Protein AF-A0A967VV59-F1 (afdb_monomer)

Nearest PDB structures (foldseek):
  1yb1-assembly1_A  TM=2.991E-01  e=4.277E-02  Homo sapiens
  8t66-assembly1_A  TM=2.989E-01  e=1.532E-01  Nitrosococcus halophilus Nc 4
  2qq5-assembly1_A  TM=3.756E-01  e=1.844E+00  Homo sapiens
  9av8-assembly1_B  TM=2.287E-01  e=1.038E+00  Homo sapiens
  3ucx-assembly1_A  TM=3.014E-01  e=6.195E+00  Mycolicibacterium smegmatis MC2 155

Secondary structure (DSSP, 8-state):
---TTEEEEEEEESSPPPHHHHHHHHHTTS--PEEEEESSHHHHHHHHHHTTTT-S-EEEEEB-TTS-BHHHH-HHHHHHHHHHHHHHSTT-EEEE--TT-HHHHTT-SSSEEEE-TTPEEE-GGG-HHHHHHHHHHTTT-SS--EEEEE--HHHHHHHHHHHHHHHHTT-EE-PPPBS--

pLDDT: mean 92.31, std 7.51, range [55.25, 98.25]

Structure (mmCIF, N/CA/C/O backbone):
data_AF-A0A967VV59-F1
#
_entry.id   AF-A0A967VV59-F1
#
loop_
_atom_site.group_PDB
_atom_site.id
_atom_site.type_symbol
_atom_site.label_atom_id
_atom_site.label_alt_id
_atom_site.label_comp_id
_atom_site.label_asym_id
_atom_site.label_entity_id
_atom_site.label_seq_id
_atom_site.pdbx_PDB_ins_code
_atom_site.Cartn_x
_atom_site.Cartn_y
_atom_site.Cartn_z
_atom_site.occupancy
_atom_site.B_iso_or_equiv
_atom_site.auth_seq_id
_atom_site.auth_comp_id
_atom_site.auth_asym_id
_atom_site.auth_atom_id
_atom_site.pdbx_PDB_model_num
ATOM 1 N N . SER A 1 1 ? -16.984 -11.922 -0.566 1.00 57.53 1 SER A N 1
ATOM 2 C CA . SER A 1 1 ? -17.693 -10.650 -0.810 1.00 57.53 1 SER A CA 1
ATOM 3 C C . SER A 1 1 ? -17.287 -9.660 0.268 1.00 57.53 1 SER A C 1
ATOM 5 O O . SER A 1 1 ? -17.115 -10.080 1.406 1.00 57.53 1 SER A O 1
ATOM 7 N N . LEU A 1 2 ? -17.078 -8.389 -0.090 1.00 60.78 2 LEU A N 1
ATOM 8 C CA . LEU A 1 2 ? -16.778 -7.321 0.874 1.00 60.78 2 LEU A CA 1
ATOM 9 C C . LEU A 1 2 ? -18.010 -7.060 1.749 1.00 60.78 2 LEU A C 1
ATOM 11 O O . LEU A 1 2 ? -19.123 -6.985 1.223 1.00 60.78 2 LEU A O 1
ATOM 15 N N . GLN A 1 3 ? -17.824 -6.946 3.063 1.00 72.50 3 GLN A N 1
ATOM 16 C CA . GLN A 1 3 ? -18.872 -6.480 3.971 1.00 72.50 3 GLN A CA 1
ATOM 17 C C . GLN A 1 3 ? -18.843 -4.954 4.079 1.00 72.50 3 GLN A C 1
ATOM 19 O O . GLN A 1 3 ? -17.821 -4.323 3.825 1.00 72.50 3 GLN A O 1
ATOM 24 N N . GLN A 1 4 ? -19.970 -4.362 4.481 1.00 73.00 4 GLN A N 1
ATOM 25 C CA . GLN A 1 4 ? -20.178 -2.910 4.500 1.00 73.00 4 GLN A CA 1
ATOM 26 C C . GLN A 1 4 ? -19.123 -2.135 5.315 1.00 73.00 4 GLN A C 1
ATOM 28 O O . GLN A 1 4 ? -18.850 -0.993 4.978 1.00 73.00 4 GLN A O 1
ATOM 33 N N . ASN A 1 5 ? -18.496 -2.768 6.314 1.00 85.94 5 ASN A N 1
ATOM 34 C CA . ASN A 1 5 ? -17.515 -2.139 7.207 1.00 85.94 5 ASN A CA 1
ATOM 35 C C . ASN A 1 5 ? -16.074 -2.642 6.994 1.00 85.94 5 ASN A C 1
ATOM 37 O O . ASN A 1 5 ? -15.200 -2.388 7.830 1.00 85.94 5 ASN A O 1
ATOM 41 N N . ASP A 1 6 ? -15.821 -3.406 5.932 1.00 92.06 6 ASP A N 1
ATOM 42 C CA . ASP A 1 6 ? -14.465 -3.844 5.612 1.00 92.06 6 ASP A CA 1
ATOM 43 C C . ASP A 1 6 ? -13.660 -2.658 5.102 1.00 92.06 6 ASP A C 1
ATOM 45 O O . ASP A 1 6 ? -14.100 -1.971 4.185 1.00 92.06 6 ASP A O 1
ATOM 49 N N . ILE A 1 7 ? -12.477 -2.433 5.672 1.00 95.25 7 ILE A N 1
ATOM 50 C CA . ILE A 1 7 ? -11.553 -1.397 5.210 1.00 95.25 7 ILE A CA 1
ATOM 51 C C . ILE A 1 7 ? -10.161 -1.983 4.992 1.00 95.25 7 ILE A C 1
ATOM 53 O O . ILE A 1 7 ? -9.725 -2.875 5.715 1.00 95.25 7 ILE A O 1
ATOM 57 N N . SER A 1 8 ? -9.447 -1.463 4.001 1.00 95.88 8 SER A N 1
ATOM 58 C CA . SER A 1 8 ? -8.068 -1.835 3.699 1.00 95.88 8 SER A CA 1
ATOM 59 C C . SER A 1 8 ? -7.154 -0.635 3.891 1.00 95.88 8 SER A C 1
ATOM 61 O O . SER A 1 8 ? -7.462 0.476 3.461 1.00 95.88 8 SER A O 1
ATOM 63 N N . LEU A 1 9 ? -5.993 -0.855 4.494 1.00 97.62 9 LEU A N 1
ATOM 64 C CA . LEU A 1 9 ? -5.036 0.202 4.796 1.00 97.62 9 LEU A CA 1
ATOM 65 C C . LEU A 1 9 ? -3.677 -0.168 4.210 1.00 97.62 9 LEU A C 1
ATOM 67 O O . LEU A 1 9 ? -3.217 -1.289 4.385 1.00 97.62 9 LEU A O 1
ATOM 71 N N . LEU A 1 10 ? -3.039 0.775 3.527 1.00 98.25 10 LEU A N 1
ATOM 72 C CA . LEU A 1 10 ? -1.686 0.656 2.991 1.00 98.25 10 LEU A CA 1
ATOM 73 C C . LEU A 1 10 ? -0.840 1.801 3.557 1.00 98.25 10 LEU A C 1
ATOM 75 O O . LEU A 1 10 ? -1.309 2.941 3.563 1.00 98.25 10 LEU A O 1
ATOM 79 N N . LEU A 1 11 ? 0.401 1.541 3.973 1.00 98.25 11 LEU A N 1
ATOM 80 C CA . LEU A 1 11 ? 1.326 2.585 4.439 1.00 98.25 11 LEU A CA 1
ATOM 81 C C . LEU A 1 11 ? 2.509 2.736 3.482 1.00 98.25 11 LEU A C 1
ATOM 83 O O . LEU A 1 11 ? 3.353 1.852 3.404 1.00 98.25 11 LEU A O 1
ATOM 87 N N . SER A 1 12 ? 2.589 3.860 2.770 1.00 97.94 12 SER A N 1
ATOM 88 C CA . SER A 1 12 ? 3.653 4.152 1.805 1.00 97.94 12 SER A CA 1
ATOM 89 C C . SER A 1 12 ? 4.789 4.943 2.421 1.00 97.94 12 SER A C 1
ATOM 91 O O . SER A 1 12 ? 4.591 6.092 2.798 1.00 97.94 12 SER A O 1
ATOM 93 N N . PHE A 1 13 ? 5.994 4.388 2.415 1.00 96.81 13 PHE A N 1
ATOM 94 C CA . PHE A 1 13 ? 7.190 5.065 2.913 1.00 96.81 13 PHE A CA 1
ATOM 95 C C . PHE A 1 13 ? 8.153 5.405 1.768 1.00 96.81 13 PHE A C 1
ATOM 97 O O . PHE A 1 13 ? 8.193 4.709 0.753 1.00 96.81 13 PHE A O 1
ATOM 104 N N . GLU A 1 14 ? 8.920 6.488 1.932 1.00 90.25 14 GLU A N 1
ATOM 105 C CA . GLU A 1 14 ? 10.000 6.856 0.996 1.00 90.25 14 GLU A CA 1
ATOM 106 C C . GLU A 1 14 ? 11.198 5.906 1.109 1.00 90.25 14 GLU A C 1
ATOM 108 O O . GLU A 1 14 ? 11.813 5.557 0.111 1.00 90.25 14 GLU A O 1
ATOM 113 N N . ASN A 1 15 ? 11.504 5.474 2.333 1.00 90.75 15 ASN A N 1
ATOM 114 C CA . ASN A 1 15 ? 12.578 4.542 2.665 1.00 90.75 15 ASN A CA 1
ATOM 115 C C . ASN A 1 15 ? 12.018 3.431 3.557 1.00 90.75 15 ASN A C 1
ATOM 117 O O . ASN A 1 15 ? 10.879 3.521 4.020 1.00 90.75 15 ASN A O 1
ATOM 121 N N . ILE A 1 16 ? 12.824 2.410 3.853 1.00 93.19 16 ILE A N 1
ATOM 122 C CA . ILE A 1 16 ? 12.452 1.420 4.868 1.00 93.19 16 ILE A CA 1
ATOM 123 C C . ILE A 1 16 ? 12.128 2.145 6.187 1.00 93.19 16 ILE A C 1
ATOM 125 O O . ILE A 1 16 ? 12.941 2.952 6.651 1.00 93.19 16 ILE A O 1
ATOM 129 N N . PRO A 1 17 ? 10.944 1.906 6.785 1.00 94.88 17 PRO A N 1
ATOM 130 C CA . PRO A 1 17 ? 10.596 2.529 8.051 1.00 94.88 17 PRO A CA 1
ATOM 131 C C . PRO A 1 17 ? 11.559 2.101 9.158 1.00 94.88 17 PRO A C 1
ATOM 133 O O . PRO A 1 17 ? 12.109 0.998 9.150 1.00 94.88 17 PRO A O 1
ATOM 136 N N . GLN A 1 18 ? 11.731 2.982 10.141 1.00 94.81 18 GLN A N 1
ATOM 137 C CA . GLN A 1 18 ? 12.545 2.703 11.320 1.00 94.81 18 GLN A CA 1
ATOM 138 C C . GLN A 1 18 ? 12.035 1.466 12.073 1.00 94.81 18 GLN A C 1
ATOM 140 O O . GLN A 1 18 ? 10.853 1.112 12.007 1.00 94.81 18 GLN A O 1
ATOM 145 N N . THR A 1 19 ? 12.932 0.806 12.806 1.00 93.69 19 THR A N 1
ATOM 146 C CA . THR A 1 19 ? 12.634 -0.429 13.548 1.00 93.69 19 THR A CA 1
ATOM 147 C C . THR A 1 19 ? 11.476 -0.255 14.524 1.00 93.69 19 THR A C 1
ATOM 149 O O . THR A 1 19 ? 10.666 -1.166 14.697 1.00 93.69 19 THR A O 1
ATOM 152 N N . GLU A 1 20 ? 11.379 0.920 15.130 1.00 94.88 20 GLU A N 1
ATOM 153 C CA . GLU A 1 20 ? 10.338 1.306 16.070 1.00 94.88 20 GLU A CA 1
ATOM 154 C C . GLU A 1 20 ? 8.971 1.322 15.374 1.00 94.88 20 GLU A C 1
ATOM 156 O O . GLU A 1 20 ? 8.032 0.695 15.861 1.00 94.88 20 GLU A O 1
ATOM 161 N N . ILE A 1 21 ? 8.882 1.930 14.183 1.00 95.94 21 ILE A N 1
ATOM 162 C CA . ILE A 1 21 ? 7.658 1.956 13.367 1.00 95.94 21 ILE A CA 1
ATOM 163 C C . ILE A 1 21 ? 7.265 0.536 12.950 1.00 95.94 21 ILE A C 1
ATOM 165 O O . ILE A 1 21 ? 6.110 0.149 13.099 1.00 95.94 21 ILE A O 1
ATOM 169 N N . ILE A 1 22 ? 8.215 -0.270 12.464 1.00 95.19 22 ILE A N 1
ATOM 170 C CA . ILE A 1 22 ? 7.953 -1.672 12.091 1.00 95.19 22 ILE A CA 1
ATOM 171 C C . ILE A 1 22 ? 7.410 -2.460 13.292 1.00 95.19 22 ILE A C 1
ATOM 173 O O . ILE A 1 22 ? 6.443 -3.209 13.157 1.00 95.19 22 ILE A O 1
ATOM 177 N N . SER A 1 23 ? 8.003 -2.271 14.473 1.00 94.38 23 SER A N 1
ATOM 178 C CA . SER A 1 23 ? 7.574 -2.950 15.699 1.00 94.38 23 SER A CA 1
ATOM 179 C C . SER A 1 23 ? 6.165 -2.530 16.113 1.00 94.38 23 SER A C 1
ATOM 181 O O . SER A 1 23 ? 5.350 -3.388 16.447 1.00 94.38 23 SER A O 1
ATOM 183 N N . GLN A 1 24 ? 5.851 -1.233 16.035 1.00 94.62 24 GLN A N 1
ATOM 184 C CA . GLN A 1 24 ? 4.503 -0.718 16.279 1.00 94.62 24 GLN A CA 1
ATOM 185 C C . GLN A 1 24 ? 3.484 -1.326 15.309 1.00 94.62 24 GLN A C 1
ATOM 187 O O . GLN A 1 24 ? 2.436 -1.787 15.750 1.00 94.62 24 GLN A O 1
ATOM 192 N N . LEU A 1 25 ? 3.796 -1.379 14.010 1.00 94.44 25 LEU A N 1
ATOM 193 C CA . LEU A 1 25 ? 2.902 -1.954 13.001 1.00 94.44 25 LEU A CA 1
ATOM 194 C C . LEU A 1 25 ? 2.665 -3.453 13.221 1.00 94.44 25 LEU A C 1
ATOM 196 O O . LEU A 1 25 ? 1.520 -3.896 13.184 1.00 94.44 25 LEU A O 1
ATOM 200 N N . ASN A 1 26 ? 3.713 -4.222 13.527 1.00 93.88 26 ASN A N 1
ATOM 201 C CA . ASN A 1 26 ? 3.577 -5.639 13.877 1.00 93.88 26 ASN A CA 1
ATOM 202 C C . ASN A 1 26 ? 2.714 -5.841 15.135 1.00 93.88 26 ASN A C 1
ATOM 204 O O . ASN A 1 26 ? 1.895 -6.758 15.177 1.00 93.88 26 ASN A O 1
ATOM 208 N N . ALA A 1 27 ? 2.858 -4.975 16.145 1.00 94.38 27 ALA A N 1
ATOM 209 C CA . ALA A 1 27 ? 2.097 -5.055 17.393 1.00 94.38 27 ALA A CA 1
ATOM 210 C C . ALA A 1 27 ? 0.590 -4.808 17.210 1.00 94.38 27 ALA A C 1
ATOM 212 O O . ALA A 1 27 ? -0.202 -5.253 18.041 1.00 94.38 27 ALA A O 1
ATOM 213 N N . LEU A 1 28 ? 0.177 -4.145 16.122 1.00 93.25 28 LEU A N 1
ATOM 214 C CA . LEU A 1 28 ? -1.242 -3.994 15.789 1.00 93.25 28 LEU A CA 1
ATOM 215 C C . LEU A 1 28 ? -1.902 -5.333 15.446 1.00 93.25 28 LEU A C 1
ATOM 217 O O . LEU A 1 28 ? -3.114 -5.458 15.610 1.00 93.25 28 LEU A O 1
ATOM 221 N N . ALA A 1 29 ? -1.123 -6.316 14.975 1.00 91.81 29 ALA A N 1
ATOM 222 C CA . ALA A 1 29 ? -1.623 -7.586 14.451 1.00 91.81 29 ALA A CA 1
ATOM 223 C C . ALA A 1 29 ? -2.709 -7.409 13.365 1.00 91.81 29 ALA A C 1
ATOM 225 O O . ALA A 1 29 ? -3.594 -8.251 13.212 1.00 91.81 29 ALA A O 1
ATOM 226 N N . GLU A 1 30 ? -2.635 -6.310 12.607 1.00 94.88 30 GLU A N 1
ATOM 227 C CA . GLU A 1 30 ? -3.548 -5.990 11.508 1.00 94.88 30 GLU A CA 1
ATOM 228 C C . GLU A 1 30 ? -2.870 -6.241 10.149 1.00 94.88 30 GLU A C 1
ATOM 230 O O . GLU A 1 30 ? -1.659 -6.043 10.018 1.00 94.88 30 GLU A O 1
ATOM 235 N N . PRO A 1 31 ? -3.619 -6.621 9.097 1.00 94.38 31 PRO A N 1
ATOM 236 C CA . PRO A 1 31 ? -3.067 -6.923 7.775 1.00 94.38 31 PRO A CA 1
ATOM 237 C C . PRO A 1 31 ? -2.732 -5.652 6.966 1.00 94.38 31 PRO A C 1
ATOM 239 O O . PRO A 1 31 ? -3.214 -5.474 5.849 1.00 94.38 31 PRO A O 1
ATOM 242 N N . ILE A 1 32 ? -1.907 -4.759 7.521 1.00 96.81 32 ILE A N 1
ATOM 243 C CA . ILE A 1 32 ? -1.542 -3.464 6.927 1.00 96.81 32 ILE A CA 1
ATOM 244 C C . ILE A 1 32 ? -0.178 -3.590 6.233 1.00 96.81 32 ILE A C 1
ATOM 246 O O . ILE A 1 32 ? 0.848 -3.561 6.907 1.00 96.81 32 ILE A O 1
ATOM 250 N N . PRO A 1 33 ? -0.094 -3.750 4.905 1.00 96.94 33 PRO A N 1
ATOM 251 C CA . PRO A 1 33 ? 1.190 -3.806 4.212 1.00 96.94 33 PRO A CA 1
ATOM 252 C C . PRO A 1 33 ? 1.953 -2.478 4.240 1.00 96.94 33 PRO A C 1
ATOM 254 O O . PRO A 1 33 ? 1.376 -1.384 4.194 1.00 96.94 33 PRO A O 1
ATOM 257 N N . ILE A 1 34 ? 3.277 -2.609 4.193 1.00 97.50 34 ILE A N 1
ATOM 258 C CA . ILE A 1 34 ? 4.197 -1.522 3.868 1.00 97.50 34 ILE A CA 1
ATOM 259 C C . ILE A 1 34 ? 4.312 -1.441 2.345 1.00 97.50 34 ILE A C 1
ATOM 261 O O . ILE A 1 34 ? 4.613 -2.427 1.675 1.00 97.50 34 ILE A O 1
ATOM 265 N N . VAL A 1 35 ? 4.094 -0.253 1.796 1.00 98.19 35 VAL A N 1
ATOM 266 C CA . VAL A 1 35 ? 4.348 0.077 0.397 1.00 98.19 35 VAL A CA 1
ATOM 267 C C . VAL A 1 35 ? 5.697 0.789 0.316 1.00 98.19 35 VAL A C 1
ATOM 269 O O . VAL A 1 35 ? 5.890 1.835 0.936 1.00 98.19 35 VAL A O 1
ATOM 272 N N . LEU A 1 36 ? 6.620 0.238 -0.466 1.00 97.62 36 LEU A N 1
ATOM 273 C CA . LEU A 1 36 ? 7.922 0.841 -0.735 1.00 97.62 36 LEU A CA 1
ATOM 274 C C . LEU A 1 36 ? 7.993 1.319 -2.174 1.00 97.62 36 LEU A C 1
ATOM 276 O O . LEU A 1 36 ? 7.666 0.584 -3.109 1.00 97.62 36 LEU A O 1
ATOM 280 N N . LYS A 1 37 ? 8.446 2.555 -2.345 1.00 96.50 37 LYS A N 1
ATOM 281 C CA . LYS A 1 37 ? 8.667 3.146 -3.658 1.00 96.50 37 LYS A CA 1
ATOM 282 C C . LYS A 1 37 ? 9.957 2.601 -4.252 1.00 96.50 37 LYS A C 1
ATOM 284 O O . LYS A 1 37 ? 10.982 2.545 -3.579 1.00 96.50 37 LYS A O 1
ATOM 289 N N . VAL A 1 38 ? 9.901 2.192 -5.513 1.00 97.00 38 VAL A N 1
ATOM 290 C CA . VAL A 1 38 ? 11.059 1.678 -6.247 1.00 97.00 38 VAL A CA 1
ATOM 291 C C . VAL A 1 38 ? 11.096 2.276 -7.640 1.00 97.00 38 VAL A C 1
ATOM 293 O O . VAL A 1 38 ? 10.075 2.420 -8.305 1.00 97.00 38 VAL A O 1
ATOM 296 N N . GLU A 1 39 ? 12.286 2.590 -8.122 1.00 96.06 39 GLU A N 1
ATOM 297 C CA . GLU A 1 39 ? 12.493 2.952 -9.517 1.00 96.06 39 GLU A CA 1
ATOM 298 C C . GLU A 1 39 ? 12.918 1.733 -10.329 1.00 96.06 39 GLU A C 1
ATOM 300 O O . GLU A 1 39 ? 12.438 1.534 -11.440 1.00 96.06 39 GLU A O 1
ATOM 305 N N . GLN A 1 40 ? 13.807 0.897 -9.795 1.00 96.31 40 GLN A N 1
ATOM 306 C CA . GLN A 1 40 ? 14.429 -0.197 -10.535 1.00 96.31 40 GLN A CA 1
ATOM 307 C C . GLN A 1 40 ? 14.106 -1.559 -9.917 1.00 96.31 40 GLN A C 1
ATOM 309 O O . GLN A 1 40 ? 14.119 -1.690 -8.694 1.00 96.31 40 GLN A O 1
ATOM 314 N N . PRO A 1 41 ? 13.912 -2.611 -10.734 1.00 96.50 41 PRO A N 1
ATOM 315 C CA . PRO A 1 41 ? 13.616 -3.954 -10.230 1.00 96.50 41 PRO A CA 1
ATOM 316 C C . PRO A 1 41 ? 14.664 -4.497 -9.250 1.00 96.50 41 PRO A C 1
ATOM 318 O O . PRO A 1 41 ? 14.309 -5.178 -8.297 1.00 96.50 41 PRO A O 1
ATOM 321 N N . MET A 1 42 ? 15.947 -4.161 -9.434 1.00 95.44 42 MET A N 1
ATOM 322 C CA . MET A 1 42 ? 17.024 -4.620 -8.544 1.00 95.44 42 MET A CA 1
ATOM 323 C C . MET A 1 42 ? 16.865 -4.120 -7.103 1.00 95.44 42 MET A C 1
ATOM 325 O O . MET A 1 42 ? 17.224 -4.837 -6.176 1.00 95.44 42 MET A O 1
ATOM 329 N N . GLN A 1 43 ? 16.258 -2.943 -6.900 1.00 95.81 43 GLN A N 1
ATOM 330 C CA . GLN A 1 43 ? 15.999 -2.417 -5.556 1.00 95.81 43 GLN A CA 1
ATOM 331 C C . GLN A 1 43 ? 15.065 -3.338 -4.765 1.00 95.81 43 GLN A C 1
ATOM 333 O O . GLN A 1 43 ? 15.195 -3.442 -3.553 1.00 95.81 43 GLN A O 1
ATOM 338 N N . VAL A 1 44 ? 14.151 -4.048 -5.437 1.00 95.69 44 VAL A N 1
ATOM 339 C CA . VAL A 1 44 ? 13.201 -4.952 -4.774 1.00 95.69 44 VAL A CA 1
ATOM 340 C C . VAL A 1 44 ? 13.918 -6.077 -4.030 1.00 95.69 44 VAL A C 1
ATOM 342 O O . VAL A 1 44 ? 13.520 -6.400 -2.915 1.00 95.69 44 VAL A O 1
ATOM 345 N N . GLN A 1 45 ? 14.969 -6.664 -4.608 1.00 91.94 45 GLN A N 1
ATOM 346 C CA . GLN A 1 45 ? 15.721 -7.734 -3.944 1.00 91.94 45 GLN A CA 1
ATOM 347 C C . GLN A 1 45 ? 16.419 -7.218 -2.686 1.00 91.94 45 GLN A C 1
ATOM 349 O O . GLN A 1 45 ? 16.203 -7.767 -1.611 1.00 91.94 45 GLN A O 1
ATOM 354 N N . THR A 1 46 ? 17.150 -6.109 -2.805 1.00 92.44 46 THR A N 1
ATOM 355 C CA . THR A 1 46 ? 17.822 -5.463 -1.671 1.00 92.44 46 THR A CA 1
ATOM 356 C C . THR A 1 46 ? 16.834 -5.111 -0.557 1.00 92.44 46 THR A C 1
ATOM 358 O O . THR A 1 46 ? 17.042 -5.468 0.597 1.00 92.44 46 THR A O 1
ATOM 361 N N . LEU A 1 47 ? 15.695 -4.501 -0.897 1.00 94.69 47 LEU A N 1
ATOM 362 C CA . LEU A 1 47 ? 14.667 -4.145 0.085 1.00 94.69 47 LEU A CA 1
ATOM 363 C C . LEU A 1 47 ? 14.039 -5.378 0.754 1.00 94.69 47 LEU A C 1
ATOM 365 O O . LEU A 1 47 ? 13.728 -5.336 1.944 1.00 94.69 47 LEU A O 1
ATOM 369 N N . LYS A 1 48 ? 13.848 -6.479 0.014 1.00 91.81 48 LYS A N 1
ATOM 370 C CA . LYS A 1 48 ? 13.369 -7.749 0.583 1.00 91.81 48 LYS A CA 1
ATOM 371 C C . LYS A 1 48 ? 14.379 -8.348 1.554 1.00 91.81 48 LYS A C 1
ATOM 373 O O . LYS A 1 48 ? 13.966 -8.855 2.589 1.00 91.81 48 LYS A O 1
ATOM 378 N N . GLU A 1 49 ? 15.667 -8.297 1.229 1.00 90.88 49 GLU A N 1
ATOM 379 C CA . GLU A 1 49 ? 16.740 -8.774 2.105 1.00 90.88 49 GLU A CA 1
ATOM 380 C C . GLU A 1 49 ? 16.809 -7.949 3.395 1.00 90.88 49 GLU A C 1
ATOM 382 O O . GLU A 1 49 ? 16.823 -8.518 4.485 1.00 90.88 49 GLU A O 1
ATOM 387 N N . GLU A 1 50 ? 16.748 -6.619 3.293 1.00 91.38 50 GLU A N 1
ATOM 388 C CA . GLU A 1 50 ? 16.781 -5.713 4.449 1.00 91.38 50 GLU A CA 1
ATOM 389 C C . GLU A 1 50 ? 15.553 -5.842 5.370 1.00 91.38 50 GLU A C 1
ATOM 391 O O . GLU A 1 50 ? 15.650 -5.652 6.588 1.00 91.38 50 GLU A O 1
ATOM 396 N N . LEU A 1 51 ? 14.386 -6.169 4.804 1.00 90.00 51 LEU A N 1
ATOM 397 C CA . LEU A 1 51 ? 13.144 -6.400 5.550 1.00 90.00 51 LEU A CA 1
ATOM 398 C C . LEU A 1 51 ? 12.905 -7.864 5.921 1.00 90.00 51 LEU A C 1
ATOM 400 O O . LEU A 1 51 ? 11.896 -8.163 6.571 1.00 90.00 51 LEU A O 1
ATOM 404 N N . ASN A 1 52 ? 13.806 -8.770 5.541 1.00 86.88 52 ASN A N 1
ATOM 405 C CA . ASN A 1 52 ? 13.608 -10.198 5.724 1.00 86.88 52 ASN A CA 1
ATOM 406 C C . ASN A 1 52 ? 13.364 -10.532 7.203 1.00 86.88 52 ASN A C 1
ATOM 408 O O . ASN A 1 52 ? 14.137 -10.158 8.084 1.00 86.88 52 ASN A O 1
ATOM 412 N N . GLY A 1 53 ? 12.243 -11.196 7.485 1.00 81.19 53 GLY A N 1
ATOM 413 C CA . GLY A 1 53 ? 11.816 -11.543 8.843 1.00 81.19 53 GLY A CA 1
ATOM 414 C C . GLY A 1 53 ? 11.356 -10.367 9.720 1.00 81.19 53 GLY A C 1
ATOM 415 O O . GLY A 1 53 ? 10.845 -10.610 10.810 1.00 81.19 53 GLY A O 1
ATOM 416 N N . ARG A 1 54 ? 11.485 -9.109 9.271 1.00 88.75 54 ARG A N 1
ATOM 417 C CA . ARG A 1 54 ? 11.085 -7.910 10.034 1.00 88.75 54 ARG A CA 1
ATOM 418 C C . ARG A 1 54 ? 9.642 -7.498 9.767 1.00 88.75 54 ARG A C 1
ATOM 420 O O . ARG A 1 54 ? 8.957 -7.044 10.682 1.00 88.75 54 ARG A O 1
ATOM 427 N N . TYR A 1 55 ? 9.182 -7.651 8.527 1.00 90.12 55 TYR A N 1
ATOM 428 C CA . TYR A 1 55 ? 7.796 -7.390 8.145 1.00 90.12 55 TYR A CA 1
ATOM 429 C C . TYR A 1 55 ? 7.379 -8.296 6.987 1.00 90.12 55 TYR A C 1
ATOM 431 O O . TYR A 1 55 ? 8.081 -8.391 5.984 1.00 90.12 55 TYR A O 1
ATOM 439 N N . SER A 1 56 ? 6.243 -8.977 7.119 1.00 83.06 56 SER A N 1
ATOM 440 C CA . SER A 1 56 ? 5.841 -10.038 6.183 1.00 83.06 56 SER A CA 1
ATOM 441 C C . SER A 1 56 ? 5.090 -9.532 4.950 1.00 83.06 56 SER A C 1
ATOM 443 O O . SER A 1 56 ? 5.063 -10.212 3.927 1.00 83.06 56 SER A O 1
ATOM 445 N N . SER A 1 57 ? 4.476 -8.350 5.030 1.00 91.00 57 SER A N 1
ATOM 446 C CA . SER A 1 57 ? 3.582 -7.833 3.993 1.00 91.00 57 SER A CA 1
ATOM 447 C C . SER A 1 57 ? 4.158 -6.564 3.369 1.00 91.00 57 SER A C 1
ATOM 449 O O . SER A 1 57 ? 3.983 -5.461 3.890 1.00 91.00 57 SER A O 1
ATOM 451 N N . VAL A 1 58 ? 4.885 -6.733 2.261 1.00 95.75 58 VAL A N 1
ATOM 452 C CA . VAL A 1 58 ? 5.555 -5.647 1.531 1.00 95.75 58 VAL A CA 1
ATOM 453 C C . VAL A 1 58 ? 5.047 -5.594 0.094 1.00 95.75 58 VAL A C 1
ATOM 455 O O . VAL A 1 58 ? 4.978 -6.616 -0.591 1.00 95.75 58 VAL A O 1
ATOM 458 N N . ILE A 1 59 ? 4.702 -4.394 -0.365 1.00 97.62 59 ILE A N 1
ATOM 459 C CA . ILE A 1 59 ? 4.234 -4.098 -1.720 1.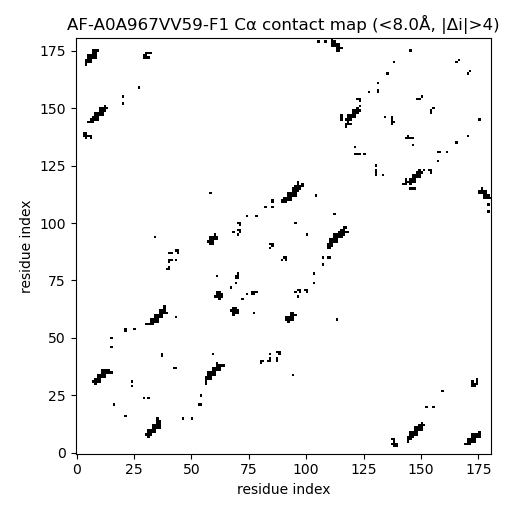00 97.62 59 ILE A CA 1
ATOM 460 C C . ILE A 1 59 ? 5.189 -3.082 -2.349 1.00 97.62 59 ILE A C 1
ATOM 462 O O . ILE A 1 59 ? 5.580 -2.110 -1.708 1.00 97.62 59 ILE A O 1
ATOM 466 N N . PHE A 1 60 ? 5.537 -3.269 -3.617 1.00 97.62 60 PHE A N 1
ATOM 467 C CA . PHE A 1 60 ? 6.420 -2.364 -4.347 1.00 97.62 60 PHE A CA 1
ATOM 468 C C . PHE A 1 60 ? 5.623 -1.443 -5.264 1.00 97.62 60 PHE A C 1
ATOM 470 O O . PHE A 1 60 ? 4.802 -1.897 -6.061 1.00 97.62 60 PHE A O 1
ATOM 477 N N . TRP A 1 61 ? 5.871 -0.142 -5.169 1.00 97.75 61 TRP A N 1
ATOM 478 C CA . TRP A 1 61 ? 5.252 0.862 -6.024 1.00 97.75 61 TRP A CA 1
ATOM 479 C C . TRP A 1 61 ? 6.287 1.427 -6.989 1.00 97.75 61 TRP A C 1
ATOM 481 O O . TRP A 1 61 ? 7.184 2.169 -6.593 1.00 97.75 61 TRP A O 1
ATOM 491 N N . PHE A 1 62 ? 6.170 1.049 -8.263 1.00 96.94 62 PHE A N 1
ATOM 492 C CA . PHE A 1 62 ? 7.101 1.501 -9.288 1.00 96.94 62 PHE A CA 1
ATOM 493 C C . PHE A 1 62 ? 6.852 2.960 -9.648 1.00 96.94 62 PHE A C 1
ATOM 495 O O . PHE A 1 62 ? 5.771 3.315 -10.124 1.00 96.94 62 PHE A O 1
ATOM 502 N N . GLN A 1 63 ? 7.879 3.783 -9.472 1.00 95.94 63 GLN A N 1
ATOM 503 C CA . GLN A 1 63 ? 7.850 5.202 -9.779 1.00 95.94 63 GLN A CA 1
ATOM 504 C C . GLN A 1 63 ? 8.892 5.575 -10.840 1.00 95.94 63 GLN A C 1
ATOM 506 O O . GLN A 1 63 ? 9.881 4.873 -11.088 1.00 95.94 63 GLN A O 1
ATOM 511 N N . ASN A 1 64 ? 8.632 6.668 -11.549 1.00 93.81 64 ASN A N 1
ATOM 512 C CA . ASN A 1 64 ? 9.624 7.305 -12.405 1.00 93.81 64 ASN A CA 1
ATOM 513 C C . ASN A 1 64 ? 10.556 8.207 -11.562 1.00 93.81 64 ASN A C 1
ATOM 515 O O . ASN A 1 64 ? 10.353 8.378 -10.364 1.00 93.81 64 ASN A O 1
ATOM 519 N N . LYS A 1 65 ? 11.559 8.823 -12.201 1.00 91.88 65 LYS A N 1
ATOM 520 C CA . LYS A 1 65 ? 12.527 9.717 -11.531 1.00 91.88 65 LYS A CA 1
ATOM 521 C C . LYS A 1 65 ? 11.903 10.980 -10.918 1.00 91.88 65 LYS A C 1
ATOM 523 O O . LYS A 1 65 ? 12.552 11.658 -10.132 1.00 91.88 65 LYS A O 1
ATOM 528 N N . ASN A 1 66 ? 10.673 11.314 -11.304 1.00 92.44 66 ASN A N 1
ATOM 529 C CA . ASN A 1 66 ? 9.923 12.448 -10.767 1.00 92.44 66 ASN A CA 1
ATOM 530 C C . ASN A 1 66 ? 9.040 12.036 -9.574 1.00 92.44 66 ASN A C 1
ATOM 532 O O . ASN A 1 66 ? 8.369 12.885 -8.995 1.00 92.44 66 ASN A O 1
ATOM 536 N N . GLY A 1 67 ? 9.018 10.747 -9.213 1.00 90.56 67 GLY A N 1
ATOM 537 C CA . GLY A 1 67 ? 8.155 10.205 -8.164 1.00 90.56 67 GLY A CA 1
ATOM 538 C C . GLY A 1 67 ? 6.722 9.906 -8.614 1.00 90.56 67 GLY A C 1
ATOM 539 O O . GLY A 1 67 ? 5.877 9.604 -7.770 1.00 90.56 67 GLY A O 1
ATOM 540 N N . ASP A 1 68 ? 6.420 9.961 -9.916 1.00 92.81 68 ASP A N 1
ATOM 541 C CA . ASP A 1 68 ? 5.091 9.600 -10.417 1.00 92.81 68 ASP A CA 1
ATOM 542 C C . ASP A 1 68 ? 4.961 8.086 -10.590 1.00 92.81 68 ASP A C 1
ATOM 544 O O . ASP A 1 68 ? 5.926 7.407 -10.943 1.00 92.81 68 ASP A O 1
ATOM 548 N N . ASP A 1 69 ? 3.739 7.567 -10.446 1.00 93.00 69 ASP A N 1
ATOM 549 C CA . ASP A 1 69 ? 3.410 6.175 -10.765 1.00 93.00 69 ASP A CA 1
ATOM 550 C C . ASP A 1 69 ? 3.822 5.835 -12.210 1.00 93.00 69 ASP A C 1
ATOM 552 O O . ASP A 1 69 ? 3.318 6.408 -13.187 1.00 93.00 69 ASP A O 1
ATOM 556 N N . LEU A 1 70 ? 4.754 4.892 -12.348 1.00 94.81 70 LEU A N 1
ATOM 557 C CA . LEU A 1 70 ? 5.327 4.510 -13.632 1.00 94.81 70 LEU A CA 1
ATOM 558 C C . LEU A 1 70 ? 4.308 3.805 -14.527 1.00 94.81 70 LEU A C 1
ATOM 560 O O . LEU A 1 70 ? 4.284 4.042 -15.730 1.00 94.81 70 LEU A O 1
ATOM 564 N N . ILE A 1 71 ? 3.460 2.953 -13.951 1.00 92.44 71 ILE A N 1
ATOM 565 C CA . ILE A 1 71 ? 2.453 2.190 -14.695 1.00 92.44 71 ILE A CA 1
ATOM 566 C C . ILE A 1 71 ? 1.432 3.141 -15.318 1.00 92.44 71 ILE A C 1
ATOM 568 O O . ILE A 1 71 ? 0.983 2.919 -16.441 1.00 92.44 71 ILE A O 1
ATOM 572 N N . LYS A 1 72 ? 1.104 4.230 -14.618 1.00 90.62 72 LYS A N 1
ATOM 573 C CA . LYS A 1 72 ? 0.216 5.280 -15.123 1.00 90.62 72 LYS A CA 1
ATOM 574 C C . LYS A 1 72 ? 0.884 6.173 -16.169 1.00 90.62 72 LYS A C 1
ATOM 576 O O . LYS A 1 72 ? 0.240 6.532 -17.151 1.00 90.62 72 LYS A O 1
ATOM 581 N N . THR A 1 73 ? 2.129 6.584 -15.937 1.00 92.88 73 THR A N 1
ATOM 582 C CA . THR A 1 73 ? 2.788 7.626 -16.746 1.00 92.88 73 THR A CA 1
ATOM 583 C C . THR A 1 73 ? 3.555 7.088 -17.950 1.00 92.88 73 THR A C 1
ATOM 585 O O . THR A 1 73 ? 3.664 7.784 -18.956 1.00 92.88 73 THR A O 1
ATOM 588 N N . ASN A 1 74 ? 4.076 5.861 -17.879 1.00 92.94 74 ASN A N 1
ATOM 589 C CA . ASN A 1 74 ? 4.820 5.222 -18.961 1.00 92.94 74 ASN A CA 1
ATOM 590 C C . ASN A 1 74 ? 4.630 3.688 -18.941 1.00 92.94 74 ASN A C 1
ATOM 592 O O . ASN A 1 74 ? 5.498 2.956 -18.451 1.00 92.94 74 ASN A O 1
ATOM 596 N N . PRO A 1 75 ? 3.509 3.179 -19.490 1.00 91.56 75 PRO A N 1
ATOM 597 C CA . PRO A 1 75 ? 3.184 1.751 -19.474 1.00 91.56 75 PRO A CA 1
ATOM 598 C C . PRO A 1 75 ? 4.218 0.854 -20.167 1.00 91.56 75 PRO A C 1
ATOM 600 O O . PRO A 1 75 ? 4.387 -0.300 -19.778 1.00 91.56 75 PRO A O 1
ATOM 603 N N . GLU A 1 76 ? 4.914 1.360 -21.188 1.00 93.06 76 GLU A N 1
ATOM 604 C CA . GLU A 1 76 ? 5.950 0.609 -21.905 1.00 93.06 76 GLU A CA 1
ATOM 605 C C . GLU A 1 76 ? 7.192 0.406 -21.030 1.00 93.06 76 GLU A C 1
ATOM 607 O O . GLU A 1 76 ? 7.646 -0.724 -20.844 1.00 93.06 76 GLU A O 1
ATOM 612 N N . ALA A 1 77 ? 7.692 1.479 -20.408 1.00 95.00 77 ALA A N 1
ATOM 613 C CA . ALA A 1 77 ? 8.789 1.375 -19.451 1.00 95.00 77 ALA A CA 1
ATOM 614 C C . ALA A 1 77 ? 8.391 0.536 -18.229 1.00 95.00 77 ALA A C 1
ATOM 616 O O . ALA A 1 77 ? 9.200 -0.246 -17.728 1.00 95.00 77 ALA A O 1
ATOM 617 N N . ALA A 1 78 ? 7.143 0.663 -17.765 1.00 95.19 78 ALA A N 1
ATOM 618 C CA . ALA A 1 78 ? 6.614 -0.174 -16.699 1.00 95.19 78 ALA A CA 1
ATOM 619 C C . ALA A 1 78 ? 6.648 -1.655 -17.073 1.00 95.19 78 ALA A C 1
ATOM 621 O O . ALA A 1 78 ? 7.135 -2.458 -16.284 1.00 95.19 78 ALA A O 1
ATOM 622 N N . ARG A 1 79 ? 6.212 -2.009 -18.288 1.00 95.44 79 ARG A N 1
ATOM 623 C CA . ARG A 1 79 ? 6.268 -3.385 -18.788 1.00 95.44 79 ARG A CA 1
ATOM 624 C C . ARG A 1 79 ? 7.679 -3.957 -18.696 1.00 95.44 79 ARG A C 1
ATOM 626 O O . ARG A 1 79 ? 7.854 -4.993 -18.072 1.00 95.44 79 ARG A O 1
ATOM 633 N N . ALA A 1 80 ? 8.672 -3.251 -19.235 1.00 95.50 80 ALA A N 1
ATOM 634 C CA . ALA A 1 80 ? 10.058 -3.716 -19.219 1.00 95.50 80 ALA A CA 1
ATOM 635 C C . ALA A 1 80 ? 10.597 -3.923 -17.789 1.00 95.50 80 ALA A C 1
ATOM 637 O O . ALA A 1 80 ? 11.315 -4.887 -17.522 1.00 95.50 80 ALA A O 1
ATOM 638 N N . ARG A 1 81 ? 10.236 -3.040 -16.844 1.00 96.38 81 ARG A N 1
ATOM 639 C CA . ARG A 1 81 ? 10.626 -3.194 -15.431 1.00 96.38 81 ARG A CA 1
ATOM 640 C C . ARG A 1 81 ? 9.913 -4.367 -14.759 1.00 96.38 81 ARG A C 1
ATOM 642 O O . ARG A 1 81 ? 10.542 -5.075 -13.981 1.00 96.38 81 ARG A O 1
ATOM 649 N N . LEU A 1 82 ? 8.634 -4.580 -15.056 1.00 96.69 82 LEU A N 1
ATOM 650 C CA . LEU A 1 82 ? 7.856 -5.691 -14.509 1.00 96.69 82 LEU A CA 1
ATOM 651 C C . LEU A 1 82 ? 8.303 -7.043 -15.080 1.00 96.69 82 LEU A C 1
ATOM 653 O O . LEU A 1 82 ? 8.419 -7.985 -14.306 1.00 96.69 82 LEU A O 1
ATOM 657 N N . ASP A 1 83 ? 8.640 -7.121 -16.374 1.00 96.50 83 ASP A N 1
ATOM 658 C CA . ASP A 1 83 ? 9.214 -8.326 -16.999 1.00 96.50 83 ASP A CA 1
ATOM 659 C C . ASP A 1 83 ? 10.494 -8.714 -16.248 1.00 96.50 83 ASP A C 1
ATOM 661 O O . ASP A 1 83 ? 10.628 -9.818 -15.723 1.00 96.50 83 ASP A O 1
ATOM 665 N N . ARG A 1 84 ? 11.394 -7.740 -16.062 1.00 96.75 84 ARG A N 1
ATOM 666 C CA . ARG A 1 84 ? 12.625 -7.967 -15.306 1.00 96.75 84 ARG A CA 1
ATOM 667 C C . ARG A 1 84 ? 12.366 -8.322 -13.842 1.00 96.75 84 ARG A C 1
ATOM 669 O O . ARG A 1 84 ? 13.115 -9.119 -13.289 1.00 96.75 84 ARG A O 1
ATOM 676 N N . LEU A 1 85 ? 11.362 -7.724 -13.197 1.00 97.69 85 LEU A N 1
ATOM 677 C CA . LEU A 1 85 ? 11.007 -8.037 -11.811 1.00 97.69 85 LEU A CA 1
ATOM 678 C C . LEU A 1 85 ? 10.528 -9.482 -11.665 1.00 97.69 85 LEU A C 1
ATOM 680 O O . LEU A 1 85 ? 10.927 -10.155 -10.718 1.00 97.69 85 LEU A O 1
ATOM 684 N N . GLN A 1 86 ? 9.680 -9.939 -12.582 1.00 96.19 86 GLN A N 1
ATOM 685 C CA . GLN A 1 86 ? 9.162 -11.300 -12.602 1.00 96.19 86 GLN A CA 1
ATOM 686 C C . GLN A 1 86 ? 10.300 -12.327 -12.711 1.00 96.19 86 GLN A C 1
ATOM 688 O O . GLN A 1 86 ? 10.285 -13.309 -11.975 1.00 96.19 86 GLN A O 1
ATOM 693 N N . ASP A 1 87 ? 11.322 -12.056 -13.527 1.00 95.88 87 ASP A N 1
ATOM 694 C CA . ASP A 1 87 ? 12.490 -12.939 -13.659 1.00 95.88 87 ASP A CA 1
ATOM 695 C C . ASP A 1 87 ? 13.316 -13.049 -12.366 1.00 95.88 87 ASP A C 1
ATOM 697 O O . ASP A 1 87 ? 13.794 -14.120 -11.999 1.00 95.88 87 ASP A O 1
ATOM 701 N N . ILE A 1 88 ? 13.543 -11.921 -11.688 1.00 96.25 88 ILE A N 1
ATOM 702 C CA . ILE A 1 88 ? 14.508 -11.825 -10.577 1.00 96.25 88 ILE A CA 1
ATOM 703 C C . ILE A 1 88 ? 13.852 -12.018 -9.203 1.00 96.25 88 ILE A C 1
ATOM 705 O O . ILE A 1 88 ? 14.517 -12.324 -8.215 1.00 96.25 88 ILE A O 1
ATOM 709 N N . SER A 1 89 ? 12.562 -11.723 -9.093 1.00 95.50 89 SER A N 1
ATOM 710 C CA . SER A 1 89 ? 11.821 -11.723 -7.839 1.00 95.50 89 SER A CA 1
ATOM 711 C C . SER A 1 89 ? 10.366 -12.102 -8.106 1.00 95.50 89 SER A C 1
ATOM 713 O O . SER A 1 89 ? 9.458 -11.279 -7.905 1.00 95.50 89 SER A O 1
ATOM 715 N N . PRO A 1 90 ? 10.129 -13.351 -8.545 1.00 93.88 90 PRO A N 1
ATOM 716 C CA . PRO A 1 90 ? 8.778 -13.864 -8.698 1.00 93.88 90 PRO A CA 1
ATOM 717 C C . PRO A 1 90 ? 8.033 -13.793 -7.355 1.00 93.88 90 PRO A C 1
ATOM 719 O O . PRO A 1 90 ? 8.626 -13.734 -6.273 1.00 93.88 90 PRO A O 1
ATOM 722 N N . ASN A 1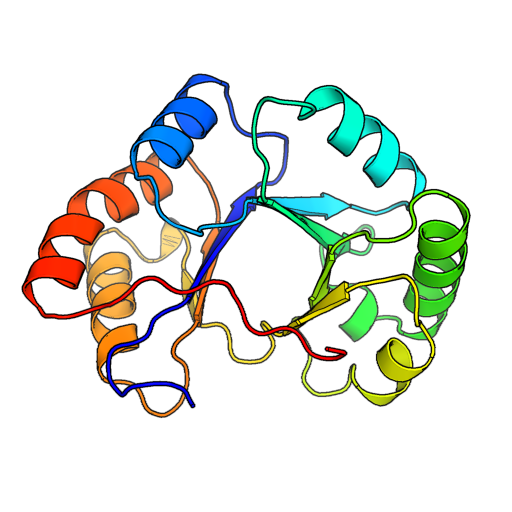 91 ? 6.710 -13.765 -7.422 1.00 93.50 91 ASN A N 1
ATOM 723 C CA . ASN A 1 91 ? 5.756 -13.595 -6.322 1.00 93.50 91 ASN A CA 1
ATOM 724 C C . ASN A 1 91 ? 5.802 -12.228 -5.617 1.00 93.50 91 ASN A C 1
ATOM 726 O O . ASN A 1 91 ? 5.250 -12.049 -4.527 1.00 93.50 91 ASN A O 1
ATOM 730 N N . SER A 1 92 ? 6.454 -11.231 -6.220 1.00 96.00 92 SER A N 1
ATOM 731 C CA . SER A 1 92 ? 6.429 -9.862 -5.702 1.00 96.00 92 SER A CA 1
ATOM 732 C C . SER A 1 92 ? 5.032 -9.254 -5.804 1.00 96.00 92 SER A C 1
ATOM 734 O O . SER A 1 92 ? 4.331 -9.440 -6.799 1.00 96.00 92 SER A O 1
ATOM 736 N N . HIS A 1 93 ? 4.648 -8.494 -4.778 1.00 96.88 93 HIS A N 1
ATOM 737 C CA . HIS A 1 93 ? 3.416 -7.716 -4.792 1.00 96.88 93 HIS A CA 1
ATOM 738 C C . HIS A 1 93 ? 3.703 -6.318 -5.343 1.00 96.88 93 HIS A C 1
ATOM 740 O O . HIS A 1 93 ? 4.641 -5.660 -4.894 1.00 96.88 93 HIS A O 1
ATOM 746 N N . VAL A 1 94 ? 2.901 -5.859 -6.299 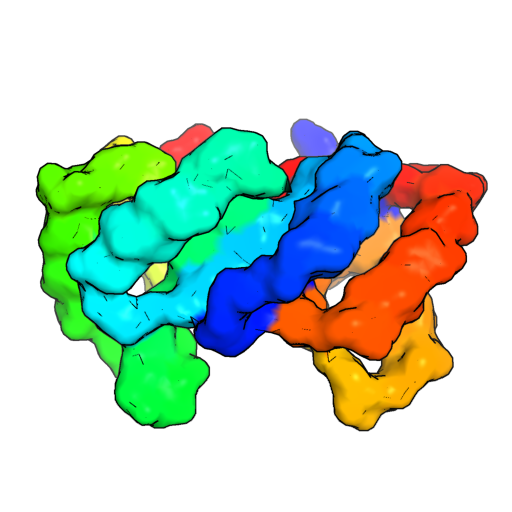1.00 97.25 94 VAL A N 1
ATOM 747 C CA . VAL A 1 94 ? 3.086 -4.579 -6.991 1.00 97.25 94 VAL A CA 1
ATOM 748 C C . VAL A 1 94 ? 1.836 -3.721 -6.842 1.00 97.25 94 VAL A C 1
ATOM 750 O O . VAL A 1 94 ? 0.728 -4.193 -7.091 1.00 97.25 94 VAL A O 1
ATOM 753 N N . LEU A 1 95 ? 2.004 -2.461 -6.441 1.00 97.06 95 LEU A N 1
ATOM 754 C CA . LEU A 1 95 ? 0.899 -1.518 -6.287 1.00 97.06 95 LEU A CA 1
ATOM 755 C C . LEU A 1 95 ? 0.464 -0.944 -7.639 1.00 97.06 95 LEU A C 1
ATOM 757 O O . LEU A 1 95 ? 1.301 -0.497 -8.424 1.00 97.06 95 LEU A O 1
ATOM 761 N N . ILE A 1 96 ? -0.847 -0.873 -7.857 1.00 93.56 96 ILE A N 1
ATOM 762 C CA . ILE A 1 96 ? -1.483 -0.195 -8.987 1.00 93.56 96 ILE A CA 1
ATOM 763 C C . ILE A 1 96 ? -2.314 0.975 -8.472 1.00 93.56 96 ILE A C 1
ATOM 765 O O . ILE A 1 96 ? -3.229 0.770 -7.686 1.00 93.56 96 ILE A O 1
ATOM 769 N N . THR A 1 97 ? -2.063 2.196 -8.950 1.00 91.88 97 THR A N 1
ATOM 770 C CA . THR A 1 97 ? -2.899 3.368 -8.600 1.00 91.88 97 THR A CA 1
ATOM 771 C C . THR A 1 97 ? -3.726 3.910 -9.773 1.00 91.88 97 THR A C 1
ATOM 773 O O . THR A 1 97 ? -4.452 4.893 -9.635 1.00 91.88 97 THR A O 1
ATOM 776 N N . GLY A 1 98 ? -3.653 3.275 -10.949 1.00 84.94 98 GLY A N 1
ATOM 777 C CA . GLY A 1 98 ? -4.343 3.713 -12.164 1.00 84.94 98 GLY A CA 1
ATOM 778 C C . GLY A 1 98 ? -5.402 2.727 -12.666 1.00 84.94 98 GLY A C 1
ATOM 779 O O . GLY A 1 98 ? -5.097 1.568 -12.929 1.00 84.94 98 GLY A O 1
ATOM 780 N N . ASN A 1 99 ? -6.620 3.219 -12.928 1.00 79.75 99 ASN A N 1
ATOM 781 C CA . ASN A 1 99 ? -7.748 2.427 -13.454 1.00 79.75 99 ASN A CA 1
ATOM 782 C C . ASN A 1 99 ? -7.489 1.770 -14.832 1.00 79.75 99 ASN A C 1
ATOM 784 O O . ASN A 1 99 ? -8.176 0.824 -15.208 1.00 79.75 99 ASN A O 1
ATOM 788 N N . GLY A 1 100 ? -6.501 2.251 -15.596 1.00 80.81 100 GLY A N 1
ATOM 789 C CA . GLY A 1 100 ? -6.150 1.739 -16.928 1.00 80.81 100 GLY A CA 1
ATOM 790 C C . GLY A 1 100 ? -5.090 0.633 -16.950 1.00 80.81 100 GLY A C 1
ATOM 791 O O . GLY A 1 100 ? -4.697 0.205 -18.031 1.00 80.81 100 GLY A O 1
ATOM 792 N N . ALA A 1 101 ? -4.601 0.168 -15.797 1.00 84.62 101 ALA A N 1
ATOM 793 C CA . ALA A 1 101 ? -3.469 -0.761 -15.741 1.00 84.62 101 ALA A CA 1
ATOM 794 C C . ALA A 1 101 ? -3.825 -2.218 -16.098 1.00 84.62 101 ALA A C 1
ATOM 796 O O . ALA A 1 101 ? -2.935 -3.004 -16.425 1.00 84.62 101 ALA A O 1
ATOM 797 N N . LYS A 1 102 ? -5.116 -2.588 -16.074 1.00 84.69 102 LYS A N 1
ATOM 798 C CA . LYS A 1 102 ? -5.589 -3.977 -16.236 1.00 84.69 102 LYS A CA 1
ATOM 799 C C . LYS A 1 102 ? -5.022 -4.708 -17.476 1.00 84.69 102 LYS A C 1
ATOM 801 O O . LYS A 1 102 ? -4.541 -5.828 -17.324 1.00 84.69 102 LYS A O 1
ATOM 806 N N . PRO A 1 103 ? -4.999 -4.114 -18.688 1.00 87.06 103 PRO A N 1
ATOM 807 C CA . PRO A 1 103 ? -4.454 -4.783 -19.876 1.00 87.06 103 PRO A CA 1
ATOM 808 C C . PRO A 1 103 ? -2.945 -5.055 -19.810 1.00 87.06 103 PRO A C 1
ATOM 810 O O . PRO A 1 103 ? -2.462 -5.984 -20.457 1.00 87.06 103 PRO A O 1
ATOM 813 N N . LEU A 1 104 ? -2.196 -4.238 -19.062 1.00 87.88 104 LEU A N 1
ATOM 814 C CA . LEU A 1 104 ? -0.767 -4.443 -18.847 1.00 87.88 104 LEU A CA 1
ATOM 815 C C . LEU A 1 104 ? -0.540 -5.575 -17.842 1.00 87.88 104 LEU A C 1
ATOM 817 O O . LEU A 1 104 ? 0.193 -6.511 -18.145 1.00 87.88 104 LEU A O 1
ATOM 821 N N . VAL A 1 105 ? -1.188 -5.502 -16.675 1.00 87.31 105 VAL A N 1
ATOM 822 C CA . VAL A 1 105 ? -0.937 -6.427 -15.555 1.00 87.31 105 VAL A CA 1
ATOM 823 C C . VAL A 1 105 ? -1.374 -7.861 -15.849 1.00 87.31 105 VAL A C 1
ATOM 825 O O . VAL A 1 105 ? -0.716 -8.794 -15.410 1.00 87.31 105 VAL A O 1
ATOM 828 N N . ASN A 1 106 ? -2.410 -8.056 -16.674 1.00 87.12 106 ASN A N 1
ATOM 829 C CA . ASN A 1 106 ? -2.891 -9.386 -17.071 1.00 87.12 106 ASN A CA 1
ATOM 830 C C . ASN A 1 106 ? -1.858 -10.221 -17.852 1.00 87.12 106 ASN A C 1
ATOM 832 O O . ASN A 1 106 ? -2.093 -11.401 -18.098 1.00 87.12 106 ASN A O 1
ATOM 836 N N . LYS A 1 107 ? -0.745 -9.619 -18.288 1.00 87.94 107 LYS A N 1
ATOM 837 C CA . LYS A 1 107 ? 0.341 -10.312 -18.996 1.00 87.94 107 LYS A CA 1
ATOM 838 C C . LYS A 1 107 ? 1.342 -10.984 -18.054 1.00 87.94 107 LYS A C 1
ATOM 840 O O . LYS A 1 107 ? 2.195 -11.721 -18.534 1.00 87.94 107 LYS A O 1
ATOM 845 N N . PHE A 1 108 ? 1.242 -10.726 -16.753 1.00 92.50 108 PHE A N 1
ATOM 846 C CA . PHE A 1 108 ? 2.170 -11.207 -15.737 1.00 92.50 108 PHE A CA 1
ATOM 847 C C . PHE A 1 108 ? 1.461 -12.216 -14.832 1.00 92.50 108 PHE A C 1
ATOM 849 O O . PHE A 1 108 ? 0.421 -11.919 -14.243 1.00 92.50 108 PHE A O 1
ATOM 856 N N . ASN A 1 109 ? 2.031 -13.411 -14.731 1.00 90.81 109 ASN A N 1
ATOM 857 C CA .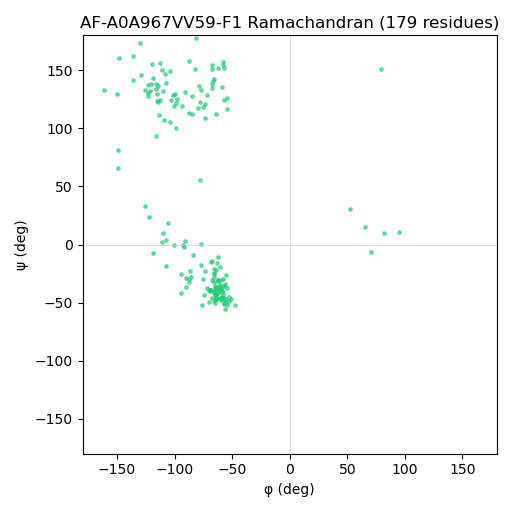 ASN A 1 109 ? 1.493 -14.538 -13.967 1.00 90.81 109 ASN A CA 1
ATOM 858 C C . ASN A 1 109 ? 2.288 -14.829 -12.686 1.00 90.81 109 ASN A C 1
ATOM 860 O O . ASN A 1 109 ? 1.751 -15.462 -11.786 1.00 90.81 109 ASN A O 1
ATOM 864 N N . GLU A 1 110 ? 3.524 -14.340 -12.579 1.00 95.00 110 GLU A N 1
ATOM 865 C CA . GLU A 1 110 ? 4.365 -14.545 -11.392 1.00 95.00 110 GLU A CA 1
ATOM 866 C C . GLU A 1 110 ? 4.375 -13.320 -10.470 1.00 95.00 110 GLU A C 1
ATOM 868 O O . GLU A 1 110 ? 5.052 -13.314 -9.451 1.00 95.00 110 GLU A O 1
ATOM 873 N N . LEU A 1 111 ? 3.671 -12.240 -10.807 1.00 96.19 111 LEU A N 1
ATOM 874 C CA . LEU A 1 111 ? 3.547 -11.054 -9.954 1.00 96.19 111 LEU A CA 1
ATOM 875 C C . LEU A 1 111 ? 2.138 -10.985 -9.388 1.00 96.19 111 LEU A C 1
ATOM 877 O O . LEU A 1 111 ? 1.191 -11.355 -10.064 1.00 96.19 111 LEU A O 1
ATOM 881 N N . THR A 1 112 ? 1.969 -10.478 -8.170 1.00 95.69 112 THR A N 1
ATOM 882 C CA . THR A 1 112 ? 0.642 -10.187 -7.608 1.00 95.69 112 THR A CA 1
ATOM 883 C C . THR A 1 112 ? 0.391 -8.689 -7.663 1.00 95.69 112 THR A C 1
ATOM 885 O O . THR A 1 112 ? 1.164 -7.917 -7.102 1.00 95.69 112 THR A O 1
ATOM 888 N N . PHE A 1 113 ? -0.700 -8.252 -8.283 1.00 95.44 113 PHE A N 1
ATOM 889 C CA . PHE A 1 113 ? -1.022 -6.825 -8.360 1.00 95.44 113 PHE A CA 1
ATOM 890 C C . PHE A 1 113 ? -2.057 -6.443 -7.314 1.00 95.44 113 PHE A C 1
ATOM 892 O O . PHE A 1 113 ? -3.105 -7.077 -7.211 1.00 95.44 113 PHE A O 1
ATOM 899 N N . VAL A 1 114 ? -1.760 -5.397 -6.548 1.00 95.56 114 VAL A N 1
ATOM 900 C CA . VAL A 1 114 ? -2.639 -4.828 -5.528 1.00 95.56 114 VAL A CA 1
ATOM 901 C C . VAL A 1 114 ? -3.313 -3.586 -6.093 1.00 95.56 114 VAL A C 1
ATOM 903 O O . VAL A 1 114 ? -2.630 -2.628 -6.459 1.00 95.56 114 VAL A O 1
ATOM 906 N N . ASP A 1 115 ? -4.644 -3.603 -6.157 1.00 92.69 115 ASP A N 1
ATOM 907 C CA . ASP A 1 115 ? -5.421 -2.498 -6.718 1.00 92.69 115 ASP A CA 1
ATOM 908 C C . ASP A 1 115 ? -5.674 -1.407 -5.674 1.00 92.69 115 ASP A C 1
ATOM 910 O O . ASP A 1 115 ? -6.404 -1.588 -4.700 1.00 92.69 115 ASP A O 1
ATOM 914 N N . ALA A 1 116 ? -5.072 -0.250 -5.893 1.00 94.06 116 ALA A N 1
ATOM 915 C CA . ALA A 1 116 ? -5.263 0.965 -5.121 1.00 94.06 116 ALA A CA 1
ATOM 916 C C . ALA A 1 116 ? -5.736 2.121 -6.017 1.00 94.06 116 ALA A C 1
ATOM 918 O O . ALA A 1 116 ? -5.551 3.289 -5.675 1.00 94.06 116 ALA A O 1
ATOM 919 N N . SER A 1 117 ? -6.358 1.831 -7.166 1.00 91.19 117 SER A N 1
ATOM 920 C CA . SER A 1 117 ? -6.777 2.855 -8.128 1.00 91.19 117 SER A CA 1
ATOM 921 C C . SER A 1 117 ? -7.810 3.842 -7.583 1.00 91.19 117 SER A C 1
ATOM 923 O O . SER A 1 117 ? -7.817 5.015 -7.955 1.00 91.19 117 SER A O 1
ATOM 925 N N . ASN A 1 118 ? -8.658 3.374 -6.668 1.00 89.94 118 ASN A N 1
ATOM 926 C CA . ASN A 1 118 ? -9.663 4.174 -5.975 1.00 89.94 118 ASN A CA 1
ATOM 927 C C . ASN A 1 118 ? -9.266 4.452 -4.517 1.00 89.94 118 ASN A C 1
ATOM 929 O O . ASN A 1 118 ? -10.123 4.786 -3.698 1.00 89.94 118 ASN A O 1
ATOM 933 N N . ALA A 1 119 ? -7.986 4.295 -4.164 1.00 93.88 119 ALA A N 1
ATOM 934 C CA . ALA A 1 119 ? -7.501 4.550 -2.815 1.00 93.88 119 ALA A CA 1
ATOM 935 C C . ALA A 1 119 ? -7.761 5.994 -2.391 1.00 93.88 119 ALA A C 1
ATOM 937 O O . ALA A 1 119 ? -7.457 6.948 -3.111 1.00 93.88 119 ALA A O 1
ATOM 938 N N . GLN A 1 120 ? -8.241 6.169 -1.167 1.00 95.06 120 GLN A N 1
ATOM 939 C CA . GLN A 1 120 ? -8.237 7.472 -0.540 1.00 95.06 120 GLN A CA 1
ATOM 940 C C . GLN A 1 120 ? -6.818 7.812 -0.079 1.00 95.06 120 GLN A C 1
ATOM 942 O O . GLN A 1 120 ? -6.245 7.126 0.767 1.00 95.06 120 GLN A O 1
ATOM 947 N N . LEU A 1 121 ? -6.250 8.882 -0.634 1.00 95.38 121 LEU A N 1
ATOM 948 C CA . LEU A 1 121 ? -4.916 9.345 -0.262 1.00 95.38 121 LEU A CA 1
ATOM 949 C C . LEU A 1 121 ? -4.976 10.101 1.063 1.00 95.38 121 LEU A C 1
ATOM 951 O O . LEU A 1 121 ? -5.699 11.095 1.184 1.00 95.38 121 LEU A O 1
ATOM 955 N N . LEU A 1 122 ? -4.213 9.637 2.048 1.00 97.19 122 LEU A N 1
ATOM 956 C CA . LEU A 1 122 ? -4.125 10.254 3.367 1.00 97.19 122 LEU A CA 1
ATOM 957 C C . LEU A 1 122 ? -2.677 10.613 3.672 1.00 97.19 122 LEU A C 1
ATOM 959 O O . LEU A 1 122 ? -1.788 9.776 3.585 1.00 97.19 122 LEU A O 1
ATOM 963 N N . HIS A 1 123 ? -2.428 11.860 4.048 1.00 97.19 123 HIS A N 1
ATOM 964 C CA . HIS A 1 123 ? -1.078 12.355 4.290 1.00 97.19 123 HIS A CA 1
ATOM 965 C C . HIS A 1 123 ? -1.084 13.425 5.383 1.00 97.19 123 HIS A C 1
ATOM 967 O O . HIS A 1 123 ? -2.119 14.023 5.692 1.00 97.19 123 HIS A O 1
ATOM 973 N N . LYS A 1 124 ? 0.087 13.673 5.978 1.00 97.19 124 LYS A N 1
ATOM 974 C CA . LYS A 1 124 ? 0.259 14.564 7.137 1.00 97.19 124 LYS A CA 1
ATOM 975 C C . LYS A 1 124 ? -0.297 15.976 6.909 1.00 97.19 124 LYS A C 1
ATOM 977 O O . LYS A 1 124 ? -0.880 16.555 7.821 1.00 97.19 124 LYS A O 1
ATOM 982 N N . GLN A 1 125 ? -0.151 16.518 5.699 1.00 97.44 125 GLN A N 1
ATOM 983 C CA . GLN A 1 125 ? -0.547 17.890 5.345 1.00 97.44 125 GLN A CA 1
ATOM 984 C C . GLN A 1 125 ? -2.067 18.114 5.369 1.00 97.44 125 GLN A C 1
ATOM 986 O O . GLN A 1 125 ? -2.497 19.261 5.392 1.00 97.44 125 GLN A O 1
ATOM 991 N N . LEU A 1 126 ? -2.884 17.053 5.416 1.00 96.69 126 LEU A N 1
ATOM 992 C CA . LEU A 1 126 ? -4.325 17.184 5.667 1.00 96.69 126 LEU A CA 1
ATOM 993 C C . LEU A 1 126 ? -4.625 17.707 7.084 1.00 96.69 126 LEU A C 1
ATOM 995 O O . LEU A 1 126 ? -5.692 18.268 7.321 1.00 96.69 126 LEU A O 1
ATOM 999 N N . GLY A 1 127 ? -3.698 17.507 8.026 1.00 97.81 127 GLY A N 1
ATOM 1000 C CA . GLY A 1 127 ? -3.907 17.739 9.452 1.00 97.81 127 GLY A CA 1
ATOM 1001 C C . GLY A 1 127 ? -4.670 16.596 10.134 1.00 97.81 127 GLY A C 1
ATOM 1002 O O . GLY A 1 127 ? -5.493 15.913 9.520 1.00 97.81 127 GLY A O 1
ATOM 1003 N N . LYS A 1 128 ? -4.406 16.399 11.436 1.00 98.06 128 LYS A N 1
ATOM 1004 C CA . LYS A 1 128 ? -4.920 15.266 12.232 1.00 98.06 128 LYS A CA 1
ATOM 1005 C C . LYS A 1 128 ? -6.437 15.118 12.127 1.00 98.06 128 LYS A C 1
ATOM 1007 O O . LYS A 1 128 ? -6.928 14.036 11.834 1.00 98.06 128 LYS A O 1
ATOM 1012 N N . LYS A 1 129 ? -7.188 16.209 12.307 1.00 97.75 129 LYS A N 1
ATOM 1013 C CA . LYS A 1 129 ? -8.659 16.184 12.272 1.00 97.75 129 LYS A CA 1
ATOM 1014 C C . LYS A 1 129 ? -9.196 15.605 10.955 1.00 97.75 129 LYS A C 1
ATOM 1016 O O . LYS A 1 129 ? -9.913 14.609 10.978 1.00 97.75 129 LYS A O 1
ATOM 1021 N N . VAL A 1 130 ? -8.789 16.179 9.821 1.00 97.56 130 VAL A N 1
ATOM 1022 C CA . VAL A 1 130 ? -9.257 15.756 8.490 1.00 97.56 130 VAL A CA 1
ATOM 1023 C C . VAL A 1 130 ? -8.798 14.335 8.174 1.00 97.56 130 VAL A C 1
ATOM 1025 O O . VAL A 1 130 ? -9.559 13.557 7.605 1.00 97.56 130 VAL A O 1
ATOM 1028 N N . PHE A 1 131 ? -7.574 13.972 8.562 1.00 98.06 131 PHE A N 1
ATOM 1029 C CA . PHE A 1 131 ? -7.049 12.617 8.409 1.00 98.06 131 PHE A CA 1
ATOM 1030 C C . PHE A 1 131 ? -7.936 11.575 9.112 1.00 98.06 131 PHE A C 1
ATOM 1032 O O . PHE A 1 131 ? -8.352 10.593 8.497 1.00 98.06 131 PHE A O 1
ATOM 1039 N N . LEU A 1 132 ? -8.278 11.814 10.381 1.00 97.06 132 LEU A N 1
ATOM 1040 C CA . LEU A 1 132 ? -9.086 10.904 11.198 1.00 97.06 132 LEU A CA 1
ATOM 1041 C C . LEU A 1 132 ? -10.546 10.818 10.733 1.00 97.06 132 LEU A C 1
ATOM 1043 O O . LEU A 1 132 ? -11.138 9.733 10.731 1.00 97.06 132 LEU A O 1
ATOM 1047 N N . GLU A 1 133 ? -11.130 11.944 10.319 1.00 94.81 133 GLU A N 1
ATOM 1048 C CA . GLU A 1 133 ? -12.466 11.986 9.711 1.00 94.81 133 GLU A CA 1
ATOM 1049 C C . GLU A 1 133 ? -12.494 11.140 8.437 1.00 94.81 133 GLU A C 1
ATOM 1051 O O . GLU A 1 133 ? -13.345 10.268 8.274 1.00 94.81 133 GLU A O 1
ATOM 1056 N N . LYS A 1 134 ? -11.499 11.329 7.568 1.00 94.56 134 LYS A N 1
ATOM 1057 C CA . LYS A 1 134 ? -11.351 10.575 6.327 1.00 94.56 134 LYS A CA 1
ATOM 1058 C C . LYS A 1 134 ? -11.162 9.071 6.544 1.00 94.56 134 LYS A C 1
ATOM 1060 O O . LYS A 1 134 ? -11.742 8.307 5.781 1.00 94.56 134 LYS A O 1
ATOM 1065 N N . LEU A 1 135 ? -10.414 8.652 7.568 1.00 94.31 135 LEU A N 1
ATOM 1066 C CA . LEU A 1 135 ? -10.317 7.238 7.957 1.00 94.31 135 LEU A CA 1
ATOM 1067 C C . LEU A 1 135 ? -11.666 6.668 8.401 1.00 94.31 135 LEU A C 1
ATOM 1069 O O . LEU A 1 135 ? -12.019 5.555 8.026 1.00 94.31 135 LEU A O 1
ATOM 1073 N N . THR A 1 136 ? -12.433 7.436 9.176 1.00 93.00 136 THR A N 1
ATOM 1074 C CA . THR A 1 136 ? -13.761 7.010 9.650 1.00 93.00 136 THR A CA 1
ATOM 1075 C C . THR A 1 136 ? -14.7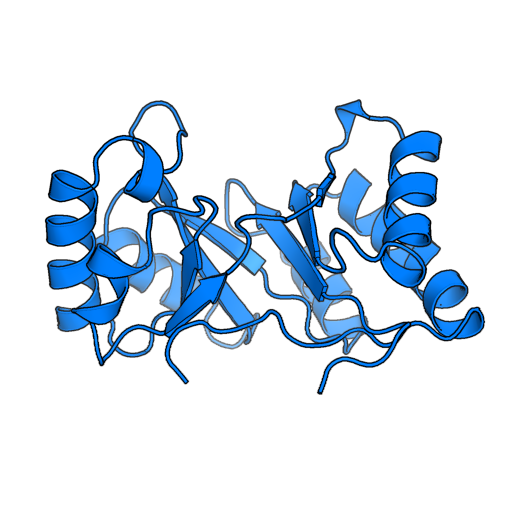25 6.819 8.480 1.00 93.00 136 THR A C 1
ATOM 1077 O O . THR A 1 136 ? -15.486 5.857 8.449 1.00 93.00 136 THR A O 1
ATOM 1080 N N . LEU A 1 137 ? -14.648 7.690 7.470 1.00 91.56 137 LEU A N 1
ATOM 1081 C CA . LEU A 1 137 ? -15.495 7.601 6.282 1.00 91.56 137 LEU A CA 1
ATOM 1082 C C . LEU A 1 137 ? -15.258 6.335 5.447 1.00 91.56 137 LEU A C 1
ATOM 1084 O O . LEU A 1 137 ? -16.173 5.935 4.738 1.00 91.56 137 LEU A O 1
ATOM 1088 N N . LEU A 1 138 ? -14.101 5.667 5.543 1.00 91.25 138 LEU A N 1
ATOM 1089 C CA . LEU A 1 138 ? -13.868 4.403 4.824 1.00 91.25 138 LEU A CA 1
ATOM 1090 C C . LEU A 1 138 ? -14.906 3.326 5.181 1.00 91.25 138 LEU A C 1
ATOM 1092 O O . LEU A 1 138 ? -15.225 2.495 4.343 1.00 91.25 138 LEU A O 1
ATOM 1096 N N . GLN A 1 139 ? -15.451 3.366 6.402 1.00 85.12 139 GLN A N 1
ATOM 1097 C CA . GLN A 1 139 ? -16.427 2.393 6.907 1.00 85.12 139 GLN A CA 1
ATOM 1098 C C . GLN A 1 139 ? -17.822 2.547 6.293 1.00 85.12 139 GLN A C 1
ATOM 1100 O O . GLN A 1 139 ? -18.630 1.632 6.357 1.00 85.12 139 GLN A O 1
ATOM 1105 N N . SER A 1 140 ? -18.146 3.730 5.772 1.00 80.31 140 SER A N 1
ATOM 1106 C CA . SER A 1 140 ? -19.484 4.061 5.268 1.00 80.31 140 SER A CA 1
ATOM 1107 C C . SER A 1 140 ? -19.489 4.418 3.785 1.00 80.31 140 SER A C 1
ATOM 1109 O O . SER A 1 140 ? -20.553 4.594 3.186 1.00 80.31 140 SER A O 1
ATOM 1111 N N . ASN A 1 141 ? -18.310 4.541 3.175 1.00 67.25 141 ASN A N 1
ATOM 1112 C CA . ASN A 1 141 ? -18.166 5.029 1.819 1.00 67.25 141 ASN A CA 1
ATOM 1113 C C . ASN A 1 141 ? -18.287 3.896 0.794 1.00 67.25 141 ASN A C 1
ATOM 1115 O O . ASN A 1 141 ? -17.407 3.056 0.642 1.00 67.25 141 ASN A O 1
ATOM 1119 N N . THR A 1 142 ? -19.351 3.949 -0.004 1.00 64.75 142 THR A N 1
ATOM 1120 C CA . THR A 1 142 ? -19.572 3.045 -1.144 1.00 64.75 142 THR A CA 1
ATOM 1121 C C . THR A 1 142 ? -18.587 3.260 -2.297 1.00 64.75 142 THR A C 1
ATOM 1123 O O . THR A 1 142 ? -18.497 2.412 -3.181 1.00 64.75 142 THR A O 1
ATOM 1126 N N . ARG A 1 143 ? -17.848 4.382 -2.320 1.00 66.38 143 ARG A N 1
ATOM 1127 C CA . ARG A 1 143 ? -16.890 4.707 -3.392 1.00 66.38 143 ARG A CA 1
ATOM 1128 C C . ARG A 1 143 ? -15.495 4.135 -3.162 1.00 66.38 143 ARG A C 1
ATOM 1130 O O . ARG A 1 143 ? -14.807 3.859 -4.138 1.00 66.38 143 ARG A O 1
ATOM 1137 N N . SER A 1 144 ? -15.053 4.011 -1.910 1.00 75.56 144 SER A N 1
ATOM 1138 C CA . SER A 1 144 ? -13.751 3.427 -1.583 1.00 75.56 144 SER A CA 1
ATOM 1139 C C . SER A 1 144 ? -13.684 2.991 -0.128 1.00 75.56 144 SER A C 1
ATOM 1141 O O . SER A 1 144 ? -14.018 3.760 0.771 1.00 75.56 144 SER A O 1
ATOM 1143 N N . TYR A 1 145 ? -13.184 1.777 0.070 1.00 90.31 145 TYR A N 1
ATOM 1144 C CA . TYR A 1 145 ? -12.907 1.171 1.368 1.00 90.31 145 TYR A CA 1
ATOM 1145 C C . TYR A 1 145 ? -11.399 1.092 1.659 1.00 90.31 145 TYR A C 1
ATOM 1147 O O . TYR A 1 145 ? -10.985 0.522 2.667 1.00 90.31 145 TYR A O 1
ATOM 1155 N N . LEU A 1 146 ? -10.556 1.628 0.768 1.00 94.81 146 LEU A N 1
ATOM 1156 C CA . LEU A 1 146 ? -9.105 1.505 0.838 1.00 94.81 146 LEU A CA 1
ATOM 1157 C C . LEU A 1 146 ? -8.450 2.872 1.028 1.00 94.81 146 LEU A C 1
ATOM 1159 O O . LEU A 1 146 ? -8.760 3.816 0.302 1.00 94.81 146 LEU A O 1
ATOM 1163 N N . ALA A 1 147 ? -7.492 2.967 1.949 1.00 97.06 147 ALA A N 1
ATOM 1164 C CA . ALA A 1 147 ? -6.625 4.134 2.077 1.00 97.06 147 ALA A CA 1
ATOM 1165 C C . ALA A 1 147 ? -5.165 3.810 1.761 1.00 97.06 147 ALA A C 1
ATOM 1167 O O . ALA A 1 147 ? -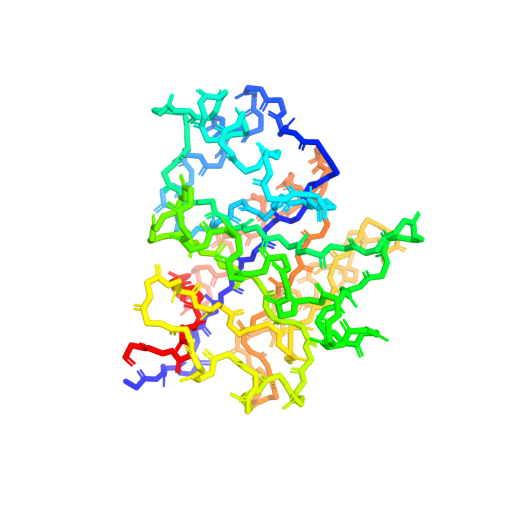4.618 2.815 2.236 1.00 97.06 147 ALA A O 1
ATOM 1168 N N . LEU A 1 148 ? -4.533 4.708 1.004 1.00 97.69 148 LEU A N 1
ATOM 1169 C CA . LEU A 1 148 ? -3.086 4.769 0.833 1.00 97.69 148 LEU A CA 1
ATOM 1170 C C . LEU A 1 148 ? -2.566 5.929 1.681 1.00 97.69 148 LEU A C 1
ATOM 1172 O O . LEU A 1 148 ? -2.783 7.102 1.369 1.00 97.69 148 LEU A O 1
ATOM 1176 N N . ILE A 1 149 ? -1.931 5.581 2.793 1.00 98.25 149 ILE A N 1
ATOM 1177 C CA . ILE A 1 149 ? -1.467 6.510 3.815 1.00 98.25 149 ILE A CA 1
ATOM 1178 C C . ILE A 1 149 ? 0.020 6.779 3.588 1.00 98.25 149 ILE A C 1
ATOM 1180 O O . ILE A 1 149 ? 0.813 5.843 3.566 1.00 98.25 149 ILE A O 1
ATOM 1184 N N . SER A 1 150 ? 0.433 8.039 3.456 1.00 97.38 150 SER A N 1
ATOM 1185 C CA . SER A 1 150 ? 1.854 8.399 3.499 1.00 97.38 150 SER A CA 1
ATOM 1186 C C . SER A 1 150 ? 2.417 8.080 4.883 1.00 97.38 150 SER A C 1
ATOM 1188 O O . SER A 1 150 ? 2.033 8.714 5.858 1.00 97.38 150 SER A O 1
ATOM 1190 N N . GLY A 1 151 ? 3.309 7.101 4.957 1.00 96.00 151 GLY A N 1
ATOM 1191 C CA . GLY A 1 151 ? 3.962 6.605 6.157 1.00 96.00 151 GLY A CA 1
ATOM 1192 C C . GLY A 1 151 ? 5.018 7.571 6.684 1.00 96.00 151 GLY A C 1
ATOM 1193 O O . GLY A 1 151 ? 6.091 7.742 6.114 1.00 96.00 151 GLY A O 1
ATOM 1194 N N . THR A 1 152 ? 4.702 8.188 7.814 1.00 95.88 152 THR A N 1
ATOM 1195 C CA . THR A 1 152 ? 5.599 8.951 8.689 1.00 95.88 152 THR A CA 1
ATOM 1196 C C . THR A 1 152 ? 5.295 8.555 10.132 1.00 95.88 152 THR A C 1
ATOM 1198 O O . THR A 1 152 ? 4.202 8.048 10.389 1.00 95.88 152 THR A O 1
ATOM 1201 N N . GLU A 1 153 ? 6.197 8.832 11.074 1.00 95.81 153 GLU A N 1
ATOM 1202 C CA . GLU A 1 153 ? 5.933 8.661 12.515 1.00 95.81 153 GLU A CA 1
ATOM 1203 C C . GLU A 1 153 ? 4.576 9.273 12.903 1.00 95.81 153 GLU A C 1
ATOM 1205 O O . GLU A 1 153 ? 3.677 8.572 13.355 1.00 95.81 153 GLU A O 1
ATOM 1210 N N . THR A 1 154 ? 4.351 10.540 12.539 1.00 97.00 154 THR A N 1
ATOM 1211 C CA . THR A 1 154 ? 3.110 11.270 12.839 1.00 97.00 154 THR A CA 1
ATOM 1212 C C . THR A 1 154 ? 1.839 10.578 12.322 1.00 97.00 154 THR A C 1
ATOM 1214 O O . THR A 1 154 ? 0.837 10.483 13.023 1.00 97.00 154 THR A O 1
ATOM 1217 N N . THR A 1 155 ? 1.824 10.126 11.067 1.00 98.00 155 THR A N 1
ATOM 1218 C CA . THR A 1 155 ? 0.626 9.495 10.476 1.00 98.00 155 THR A CA 1
ATOM 1219 C C . THR A 1 155 ? 0.407 8.076 10.989 1.00 98.00 155 THR A C 1
ATOM 1221 O O . THR A 1 155 ? -0.736 7.629 11.039 1.00 98.00 155 THR A O 1
ATOM 1224 N N . VAL A 1 156 ? 1.486 7.368 11.344 1.00 97.69 156 VAL A N 1
ATOM 1225 C CA . VAL A 1 156 ? 1.407 6.051 11.984 1.00 97.69 156 VAL A CA 1
ATOM 1226 C C . VAL A 1 156 ? 0.820 6.204 13.382 1.00 97.69 156 VAL A C 1
ATOM 1228 O O . VAL A 1 156 ? -0.141 5.511 13.692 1.00 97.69 156 VAL A O 1
ATOM 1231 N N . GLU A 1 157 ? 1.283 7.169 14.178 1.00 97.81 157 GLU A N 1
ATOM 1232 C CA . GLU A 1 157 ? 0.694 7.484 15.486 1.00 97.81 157 GLU A CA 1
ATOM 1233 C C . GLU A 1 157 ? -0.803 7.787 15.377 1.00 97.81 157 GLU A C 1
ATOM 1235 O O . GLU A 1 157 ? -1.610 7.174 16.072 1.00 97.81 157 GLU A O 1
ATOM 1240 N N . TRP A 1 158 ? -1.204 8.668 14.454 1.00 98.19 158 TRP A N 1
ATOM 1241 C CA . TRP A 1 158 ? -2.623 8.991 14.259 1.00 98.19 158 TRP A CA 1
ATOM 1242 C C . TRP A 1 158 ? -3.451 7.774 13.848 1.00 98.19 158 TRP A C 1
ATOM 1244 O O . TRP A 1 158 ? -4.607 7.650 14.252 1.00 98.19 158 TRP A O 1
ATOM 1254 N N . LEU A 1 159 ? -2.883 6.879 13.037 1.00 97.81 159 LEU A N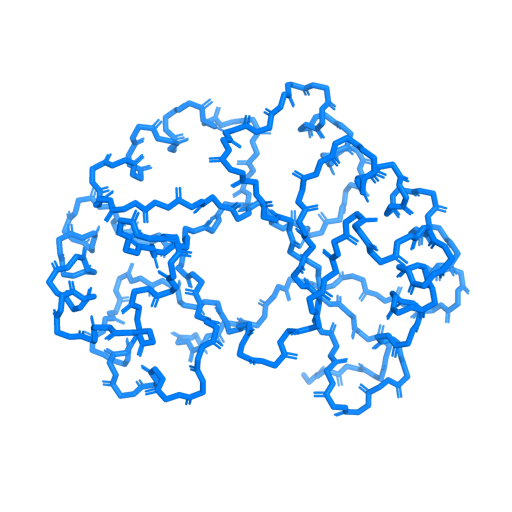 1
ATOM 1255 C CA . LEU A 1 159 ? -3.541 5.632 12.672 1.00 97.81 159 LEU A CA 1
ATOM 1256 C C . LEU A 1 159 ? -3.707 4.720 13.896 1.00 97.81 159 LEU A C 1
ATOM 1258 O O . LEU A 1 159 ? -4.813 4.244 14.143 1.00 97.81 159 LEU A O 1
ATOM 1262 N N . ILE A 1 160 ? -2.641 4.512 14.671 1.00 97.25 160 ILE A N 1
ATOM 1263 C CA . ILE A 1 160 ? -2.636 3.667 15.875 1.00 97.25 160 ILE A CA 1
ATOM 1264 C C . ILE A 1 160 ? -3.655 4.174 16.897 1.00 97.25 160 ILE A C 1
ATOM 1266 O O . ILE A 1 160 ? -4.445 3.388 17.413 1.00 97.25 160 ILE A O 1
ATOM 1270 N N . GLU A 1 161 ? -3.692 5.485 17.142 1.00 96.69 161 GLU A N 1
ATOM 1271 C CA . GLU A 1 161 ? -4.675 6.113 18.030 1.00 96.69 161 GLU A CA 1
ATOM 1272 C C . GLU A 1 161 ? -6.117 5.853 17.567 1.00 96.69 161 GLU A C 1
ATOM 1274 O O . GLU A 1 161 ? -7.014 5.672 18.390 1.00 96.69 161 GLU A O 1
ATOM 1279 N N . LYS A 1 162 ? -6.357 5.833 16.250 1.00 96.56 162 LYS A N 1
ATOM 1280 C CA . LYS A 1 162 ? -7.706 5.756 15.676 1.00 96.56 162 LYS A CA 1
ATOM 1281 C C . LYS A 1 162 ? -8.230 4.338 15.495 1.00 96.56 162 LYS A C 1
ATOM 1283 O O . LYS A 1 162 ? -9.445 4.133 15.538 1.00 96.56 162 LYS A O 1
ATOM 1288 N N . LEU A 1 163 ? -7.347 3.369 15.267 1.00 96.12 163 LEU A N 1
ATOM 1289 C CA . LEU A 1 163 ? -7.714 1.979 14.990 1.00 96.12 163 LEU A CA 1
ATOM 1290 C C . LEU A 1 163 ? -8.668 1.371 16.037 1.00 96.12 163 LEU A C 1
ATOM 1292 O O . LEU A 1 163 ? -9.670 0.783 15.623 1.00 96.12 163 LEU A O 1
ATOM 1296 N N . PRO A 1 164 ? -8.457 1.538 17.361 1.00 96.00 164 PRO A N 1
ATOM 1297 C CA . PRO A 1 164 ? -9.381 1.020 18.369 1.00 96.00 164 PRO A CA 1
ATOM 1298 C C . PRO A 1 164 ? -10.807 1.549 18.208 1.00 96.00 164 PRO A C 1
ATOM 1300 O O . PRO A 1 164 ? -11.763 0.783 18.327 1.00 96.00 164 PRO A O 1
ATOM 1303 N N . ASP A 1 165 ? -10.964 2.836 17.898 1.00 95.38 165 ASP A N 1
ATOM 1304 C CA . ASP A 1 165 ? -12.280 3.447 17.702 1.00 95.38 165 ASP A CA 1
ATOM 1305 C C . ASP A 1 165 ? -12.950 2.940 16.426 1.00 95.38 165 ASP A C 1
ATOM 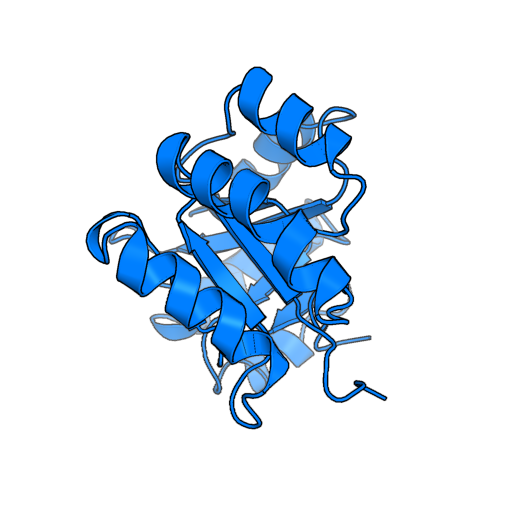1307 O O . ASP A 1 165 ? -14.148 2.657 16.434 1.00 95.38 165 ASP A O 1
ATOM 1311 N N . LEU A 1 166 ? -12.184 2.766 15.342 1.00 94.62 166 LEU A N 1
ATOM 1312 C CA . LEU A 1 166 ? -12.705 2.177 14.107 1.00 94.62 166 LEU A CA 1
ATOM 1313 C C . LEU A 1 166 ? -13.229 0.759 14.365 1.00 94.62 166 LEU A C 1
ATOM 1315 O O . LEU A 1 166 ? -14.340 0.428 13.952 1.00 94.62 166 LEU A O 1
ATOM 1319 N N . LYS A 1 167 ? -12.466 -0.061 15.094 1.00 94.25 167 LYS A N 1
ATOM 1320 C CA . LYS A 1 167 ? -12.857 -1.436 15.436 1.00 94.25 167 LYS A CA 1
ATOM 1321 C C . LYS A 1 167 ? -14.070 -1.479 16.363 1.00 94.25 167 LYS A C 1
ATOM 1323 O O . LYS A 1 167 ? -14.972 -2.277 16.131 1.00 94.25 167 LYS A O 1
ATOM 1328 N N . LYS A 1 168 ? -14.148 -0.593 17.365 1.00 94.00 168 LYS A N 1
ATOM 1329 C CA . LYS A 1 168 ? -15.341 -0.443 18.225 1.00 94.00 168 LYS A CA 1
ATOM 1330 C C . LYS A 1 168 ? -16.586 -0.056 17.425 1.00 94.00 168 LYS A C 1
ATOM 1332 O O . LYS A 1 168 ? -17.674 -0.516 17.749 1.00 94.00 168 LYS A O 1
ATOM 1337 N N . ALA A 1 169 ? -16.422 0.745 16.373 1.00 92.00 169 ALA A N 1
ATOM 1338 C CA . ALA A 1 169 ? -17.489 1.091 15.435 1.00 92.00 169 ALA A CA 1
ATOM 1339 C C . ALA A 1 169 ? -17.812 -0.030 14.423 1.00 92.00 169 ALA A C 1
ATOM 1341 O O . ALA A 1 169 ? -18.700 0.135 13.591 1.00 92.00 169 ALA A O 1
ATOM 1342 N N . GLY A 1 170 ? -17.123 -1.174 14.491 1.00 91.50 170 GLY A N 1
ATOM 1343 C CA . GLY A 1 170 ? -17.402 -2.353 13.676 1.00 91.50 170 GLY A CA 1
ATOM 1344 C C . GLY A 1 170 ? -16.576 -2.477 12.397 1.00 91.50 170 GLY A C 1
ATOM 1345 O O . GLY A 1 170 ? -16.899 -3.341 11.580 1.00 91.50 170 GLY A O 1
ATOM 1346 N N . ALA A 1 171 ? -15.526 -1.665 12.197 1.00 93.44 171 ALA A N 1
ATOM 1347 C CA . ALA A 1 171 ? -14.602 -1.907 11.088 1.00 93.44 171 ALA A CA 1
ATOM 1348 C C . ALA A 1 171 ? -13.826 -3.203 11.263 1.00 93.44 171 ALA A C 1
ATOM 1350 O O . ALA A 1 171 ? -13.333 -3.520 12.348 1.00 93.44 171 ALA A O 1
ATOM 1351 N N . ARG A 1 172 ? -13.626 -3.880 10.136 1.00 93.69 172 ARG A N 1
ATOM 1352 C CA . ARG A 1 172 ? -12.693 -4.995 10.019 1.00 93.69 172 ARG A CA 1
ATOM 1353 C C . ARG A 1 172 ? -11.580 -4.580 9.074 1.00 93.69 172 ARG A C 1
ATOM 1355 O O . ARG A 1 172 ? -11.852 -4.196 7.937 1.00 93.69 172 ARG A O 1
ATOM 1362 N N . ILE A 1 173 ? -10.340 -4.634 9.552 1.00 95.25 173 ILE A N 1
ATOM 1363 C CA . ILE A 1 173 ? -9.181 -4.374 8.703 1.00 95.25 173 ILE A CA 1
ATOM 1364 C C . ILE A 1 173 ? -8.921 -5.642 7.898 1.00 95.25 173 ILE A C 1
ATOM 1366 O O . ILE A 1 173 ? -8.672 -6.707 8.462 1.00 95.25 173 ILE A O 1
ATOM 1370 N N . ILE A 1 174 ? -9.025 -5.539 6.580 1.00 94.25 174 ILE A N 1
ATOM 1371 C CA . ILE A 1 174 ? -8.825 -6.656 5.659 1.00 94.25 174 ILE A CA 1
ATOM 1372 C C . ILE A 1 174 ? -7.564 -6.435 4.815 1.00 94.25 174 ILE A C 1
ATOM 1374 O O . ILE A 1 174 ? -7.157 -5.288 4.611 1.00 94.25 174 ILE A O 1
ATOM 1378 N N . PRO A 1 175 ? -6.946 -7.511 4.294 1.00 94.06 175 PRO A N 1
ATOM 1379 C CA . PRO A 1 175 ? -5.886 -7.382 3.304 1.00 94.06 175 PRO A CA 1
ATOM 1380 C C . PRO A 1 175 ? -6.362 -6.594 2.072 1.00 94.06 175 PRO A C 1
ATOM 1382 O O . PRO A 1 175 ? -7.548 -6.653 1.724 1.00 94.06 175 PRO A O 1
ATOM 1385 N N . PRO A 1 176 ? -5.456 -5.898 1.368 1.00 93.81 176 PRO A N 1
ATOM 1386 C CA . PRO A 1 176 ? -5.834 -5.136 0.188 1.00 93.81 176 PRO A CA 1
ATOM 1387 C C . PRO A 1 176 ? -6.272 -6.037 -0.976 1.00 93.81 176 PRO A C 1
ATOM 1389 O O . PRO A 1 176 ? -5.840 -7.193 -1.067 1.00 93.81 176 PRO A O 1
ATOM 1392 N N . PRO A 1 177 ? -7.117 -5.519 -1.887 1.00 90.50 177 PRO A N 1
ATOM 1393 C CA . PRO A 1 177 ? -7.624 -6.284 -3.014 1.00 90.50 177 PRO A CA 1
ATOM 1394 C C . PRO A 1 177 ? -6.504 -6.611 -3.999 1.00 90.50 177 PRO A C 1
ATOM 1396 O O . PRO A 1 177 ? -5.666 -5.771 -4.331 1.00 90.50 177 PRO A O 1
ATOM 1399 N N . LYS A 1 178 ? -6.522 -7.846 -4.492 1.00 89.75 178 LYS A N 1
ATOM 1400 C CA . LYS A 1 178 ? -5.570 -8.355 -5.478 1.00 89.75 178 LYS A CA 1
ATOM 1401 C C . LYS A 1 178 ? -6.285 -8.502 -6.824 1.00 89.75 178 LYS A C 1
ATOM 1403 O O . LYS A 1 178 ? -7.442 -8.910 -6.850 1.00 89.75 178 LYS A O 1
ATOM 1408 N N . MET A 1 179 ? -5.633 -8.128 -7.926 1.00 82.44 179 MET A N 1
ATOM 1409 C CA . MET A 1 179 ? -6.264 -8.076 -9.257 1.00 82.44 179 MET A CA 1
ATOM 1410 C C . MET A 1 179 ? -6.242 -9.404 -10.017 1.00 82.44 179 MET A C 1
ATOM 1412 O O . MET A 1 179 ? -7.080 -9.607 -10.892 1.00 82.44 179 MET A O 1
ATOM 1416 N N . ASN A 1 180 ? -5.256 -10.257 -9.752 1.00 69.44 180 ASN A N 1
ATOM 1417 C CA . ASN A 1 180 ? -4.943 -11.429 -10.570 1.00 69.44 180 ASN A CA 1
ATOM 1418 C C . ASN A 1 180 ? -4.907 -12.739 -9.768 1.00 69.44 180 ASN A C 1
ATOM 1420 O O . ASN A 1 180 ? -4.130 -13.635 -10.091 1.00 69.44 180 ASN A O 1
ATOM 1424 N N . LEU A 1 181 ? -5.751 -12.832 -8.737 1.00 55.25 181 LEU A N 1
ATOM 1425 C CA . LEU A 1 181 ? -6.007 -14.053 -7.969 1.00 55.25 181 LEU A CA 1
ATOM 1426 C C . LEU A 1 181 ? -7.468 -14.477 -8.084 1.00 55.25 181 LEU A C 1
ATOM 1428 O O . LEU A 1 181 ? -8.329 -13.572 -8.176 1.00 55.25 181 LEU A O 1
#

Mean predicted aligned error: 3.86 Å

Sequence (181 aa):
SLQQNDISLLLSFENIPQTEIISQLNALAEPIPIVLKVEQPMQVQTLKEELNGRYSSVIFWFQNKNGDDLIKTNPEAARARLDRLQDISPNSHVLITGNGAKPLVNKFNELTFVDASNAQLLHKQLGKKVFLEKLTLLQSNTRSYLALISGTETTVEWLIEKLPDLKKAGARIIPPPKMNL

Solvent-accessible surface area (backbone atoms only — not comparable to full-atom values): 10065 Å² total; per-residue (Å²): 133,88,57,78,28,41,27,21,52,36,34,39,24,87,58,86,72,54,71,64,57,46,49,54,54,58,71,65,76,56,57,60,31,41,31,40,61,35,75,50,52,72,54,55,57,57,53,48,62,77,34,58,96,66,61,92,51,64,30,38,32,50,24,44,98,85,70,45,55,20,61,71,75,37,51,66,64,33,47,59,42,48,56,52,25,40,75,77,44,55,71,40,36,34,55,36,64,44,88,79,43,60,81,63,55,74,76,51,85,46,49,42,40,33,63,40,47,62,39,45,79,39,48,71,90,63,36,71,70,54,45,54,52,54,59,58,44,24,40,75,39,91,80,36,34,35,36,42,27,49,51,42,74,70,45,48,51,55,46,62,70,43,47,62,59,44,42,74,74,57,40,42,77,36,65,70,54,58,73,83,119

Radius of gyration: 15.96 Å; Cα contacts (8 Å, |Δi|>4): 302; chains: 1; bounding box: 38×32×40 Å

Foldseek 3Di:
DDDLQEFEEEEEEADPDDLVLLVLVVVVVFQYEYEYEDAALVVVVVRCVVCPVSDDHY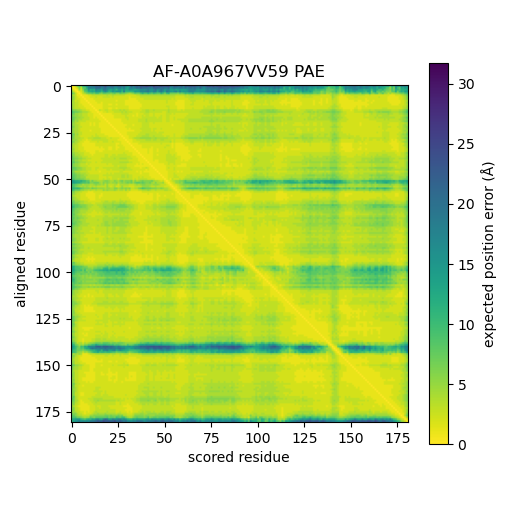EYFHAHPVRHRCCVPPVPVVLVRVVVNCVPPFAHEYEDQDPPNLVSCVVDDRYWYFYCVQADEAECVCPLVSRLVVQLCLSRDPSHRYHYYHDDPVRSVSCSVNVVVSVVVPHDHDHTDIDND